Protein AF-A0A2E4XN09-F1 (afdb_monomer_lite)

Secondary structure (DSSP, 8-state):
---PPPPHHHHHHHHHHHHHHHHHHTSTTTT--HHHHHHHH--SS----HHHHHHTTGGGT---TTT---S-BTTBSTTHHHHHHTS--SSEEEE-SSEEEEEPSBSTTTTS-TT-GGGGG-EEEEE--SSS---S-TTS---HHHHHHHHHHHHHHHHHHHHHHTT-BGGGS-HHHHHHHHHTT--TTSBHHHHHHHHHHT--HHHHTSSS-B--B-TT--B-TTS-HHHHHHHHHHHHH-TT-EEEEEE--TTT-S-SS-EEEEEEE-SS-S-TTTTTT-EEHHHHHHHHHHHHHHHHHHHHH------------

Sequence (317 aa):
MEATQSSPMEQKIQRELELYREKWESSNNRGKRQTEVFRENVPLDECDFNEKFKECNLDQFFTHPEKIVLPVFKGYNSVHLYRDSKKKQTIPLFDDGNYFLVGALGEPGRDLPRNHKSKASHLMVIKHGDEGPITFNEMLPTDKEETEDLQERINFANMAVGHIRNNTPVAQCGTKVVEKANEMEIDVQTGIRQFMGQVISSFTEEFRVGRPGYTLRDETNTNIAGETLDVIQSLIDQVFTDQSLKVHAFIQPPHENSQVLSHIHVFLLHEPQWLDGAEENYYDCNTILRLKKEMAEEVEEVEEGEPGLTRTFSVRN

Radius of gyration: 21.76 Å; chains: 1; bounding box: 51×46×87 Å

Foldseek 3Di:
DPPDPDDPLLVVLLVLLVVLAVVCCPDPNNPHAQQVLCVVQQDLDQAQNVVSCVVSVVCVFQPAPVQQARHDDPNDGQSNVLNCLQDQALAFLADPQFKTKGFDFAFQCPQPPLLDLFSRQWIKIATNHPDFGWHQALSHDHDPRNLVVLVVSVVVLQVSLVQLLVQPFLLRRDDSSVVVCVVVVHPSRGGSLLSSLSSLCPDDPCQQPDVSHHFYAHSVSDTCSPPDSVVSSVSSCVQSPDPQWDKFWWWFGSHQHNHSTYMTTITTHHPPPRRVRCSNGIDTSVSSSVSSVVVVVVVVVVVVPDDDPPPDPDDDD

pLDDT: mean 90.18, std 13.73, range [35.19, 98.75]

Structure (mmCIF, N/CA/C/O backbone):
data_AF-A0A2E4XN09-F1
#
_entry.id   AF-A0A2E4XN09-F1
#
loop_
_atom_site.group_PDB
_atom_site.id
_atom_site.type_symbol
_atom_site.label_atom_id
_atom_site.label_alt_id
_atom_site.label_comp_id
_atom_site.label_asym_id
_atom_site.label_entity_id
_atom_site.label_seq_id
_atom_site.pdbx_PDB_ins_code
_atom_site.Cartn_x
_atom_site.Cartn_y
_atom_site.Cartn_z
_atom_site.occupancy
_atom_site.B_iso_or_equiv
_atom_site.auth_seq_id
_atom_site.auth_comp_id
_atom_site.auth_asym_id
_atom_site.auth_atom_id
_atom_site.pdbx_PDB_model_num
ATOM 1 N N . MET A 1 1 ? -4.186 27.175 -27.239 1.00 38.78 1 MET A N 1
ATOM 2 C CA . MET A 1 1 ? -4.176 26.382 -25.998 1.00 38.78 1 MET A CA 1
ATOM 3 C C . MET A 1 1 ? -2.779 26.528 -25.443 1.00 38.78 1 MET A C 1
ATOM 5 O O . MET A 1 1 ? -1.847 26.094 -26.102 1.00 38.78 1 MET A O 1
ATOM 9 N N . GLU A 1 2 ? -2.619 27.295 -24.367 1.00 35.19 2 GLU A N 1
ATOM 10 C CA . GLU A 1 2 ? -1.323 27.407 -23.692 1.00 35.19 2 GLU A CA 1
ATOM 11 C C . GLU A 1 2 ? -1.015 26.049 -23.063 1.00 35.19 2 GLU A C 1
ATOM 13 O O . GLU A 1 2 ? -1.854 25.507 -22.346 1.00 35.19 2 GLU A O 1
ATOM 18 N N . ALA A 1 3 ? 0.144 25.477 -23.389 1.00 44.62 3 ALA A N 1
ATOM 19 C CA . ALA A 1 3 ? 0.637 24.289 -22.713 1.00 44.62 3 ALA A CA 1
ATOM 20 C C . ALA A 1 3 ? 0.837 24.651 -21.239 1.00 44.62 3 ALA A C 1
ATOM 22 O O . ALA A 1 3 ? 1.683 25.486 -20.907 1.00 44.62 3 ALA A O 1
ATOM 23 N N . THR A 1 4 ? 0.020 24.076 -20.362 1.00 51.03 4 THR A N 1
ATOM 24 C CA . THR A 1 4 ? 0.228 24.143 -18.918 1.00 51.03 4 THR A CA 1
ATOM 25 C C . THR A 1 4 ? 1.621 23.587 -18.645 1.00 51.03 4 THR A C 1
ATOM 27 O O . THR A 1 4 ? 1.895 22.435 -18.968 1.00 51.03 4 THR A O 1
ATOM 30 N N . GLN A 1 5 ? 2.532 24.408 -18.121 1.00 61.50 5 GLN A N 1
ATOM 31 C CA . GLN A 1 5 ? 3.866 23.933 -17.758 1.00 61.50 5 GLN A CA 1
ATOM 32 C C . GLN A 1 5 ? 3.732 22.853 -16.676 1.00 61.50 5 GLN A C 1
ATOM 34 O O . GLN A 1 5 ? 3.147 23.118 -15.624 1.00 61.50 5 GLN A O 1
ATOM 39 N N . SER A 1 6 ? 4.270 21.657 -16.933 1.00 76.31 6 SER A N 1
ATOM 40 C CA . SER A 1 6 ? 4.320 20.558 -15.963 1.00 76.31 6 SER A CA 1
ATOM 41 C C . SER A 1 6 ? 4.985 21.006 -14.665 1.00 76.31 6 SER A C 1
ATOM 43 O O . SER A 1 6 ? 5.997 21.716 -14.686 1.00 76.31 6 SER A O 1
ATOM 45 N N . SER A 1 7 ? 4.433 20.581 -13.526 1.00 86.00 7 SER A N 1
ATOM 46 C CA . SER A 1 7 ? 4.973 20.941 -12.209 1.00 86.00 7 SER A CA 1
ATOM 47 C C . SER A 1 7 ? 6.408 20.407 -12.012 1.00 86.00 7 SER A C 1
ATOM 49 O O . SER A 1 7 ? 6.773 19.401 -12.624 1.00 86.00 7 SER A O 1
ATOM 51 N N . PRO A 1 8 ? 7.240 21.012 -11.137 1.00 89.31 8 PRO A N 1
ATOM 52 C CA . PRO A 1 8 ? 8.581 20.489 -10.850 1.00 89.31 8 PRO A CA 1
ATOM 53 C C . PRO A 1 8 ? 8.590 19.025 -10.385 1.00 89.31 8 PRO A C 1
ATOM 55 O O . PRO A 1 8 ? 9.501 18.276 -10.731 1.00 89.31 8 PRO A O 1
ATOM 58 N N . MET A 1 9 ? 7.568 18.608 -9.628 1.00 89.06 9 MET A N 1
ATOM 59 C CA . MET A 1 9 ? 7.426 17.220 -9.181 1.00 89.06 9 MET A CA 1
ATOM 60 C C . MET A 1 9 ? 7.119 16.282 -10.348 1.00 89.06 9 MET A C 1
ATOM 62 O O . MET A 1 9 ? 7.722 15.224 -10.471 1.00 89.06 9 MET A O 1
ATOM 66 N N . GLU A 1 10 ? 6.226 16.686 -11.245 1.00 91.94 10 GLU A N 1
ATOM 67 C CA . GLU A 1 10 ? 5.899 15.908 -12.439 1.00 91.94 10 GLU A CA 1
ATOM 68 C C . GLU A 1 10 ? 7.122 15.702 -13.342 1.00 91.94 10 GLU A C 1
ATOM 70 O O . GLU A 1 10 ? 7.395 14.579 -13.755 1.00 91.94 10 GLU A O 1
ATOM 75 N N . GLN A 1 11 ? 7.920 16.753 -13.560 1.00 93.94 11 GLN A N 1
ATOM 76 C CA . GLN A 1 11 ? 9.178 16.655 -14.312 1.00 93.94 11 GLN A CA 1
ATOM 77 C C . GLN A 1 11 ? 10.184 15.709 -13.637 1.00 93.94 11 GLN A C 1
ATOM 79 O O . GLN A 1 11 ? 10.920 14.991 -14.318 1.00 93.94 11 GLN A O 1
ATOM 84 N N . LYS A 1 12 ? 10.226 15.692 -12.296 1.00 94.06 12 LYS A N 1
ATOM 85 C CA . LYS A 1 12 ? 11.050 14.745 -11.532 1.00 94.06 12 LYS A CA 1
ATOM 86 C C . LYS A 1 12 ? 10.579 13.308 -11.759 1.00 94.06 12 LYS A C 1
ATOM 88 O O . LYS A 1 12 ? 11.404 12.467 -12.105 1.00 94.06 12 LYS A O 1
ATOM 93 N N . ILE A 1 13 ? 9.278 13.047 -11.614 1.00 95.69 13 ILE A N 1
ATOM 94 C CA . ILE A 1 13 ? 8.679 11.722 -11.834 1.00 95.69 13 ILE A CA 1
ATOM 95 C C . ILE A 1 13 ? 8.972 11.240 -13.259 1.00 95.69 13 ILE A C 1
ATOM 97 O O . ILE A 1 13 ? 9.448 10.122 -13.428 1.00 95.69 13 ILE A O 1
ATOM 101 N N . GLN A 1 14 ? 8.767 12.087 -14.271 1.00 96.69 14 GLN A N 1
ATOM 102 C CA . GLN A 1 14 ? 9.044 11.750 -15.670 1.00 96.69 14 GLN A CA 1
ATOM 103 C C . GLN A 1 14 ? 10.511 11.353 -15.890 1.00 96.69 14 GLN A C 1
ATOM 105 O O . GLN A 1 14 ? 10.787 10.272 -16.408 1.00 96.69 14 GLN A O 1
ATOM 110 N N . ARG A 1 15 ? 11.462 12.172 -15.418 1.00 96.81 15 ARG A N 1
ATOM 111 C CA . ARG A 1 15 ? 12.896 11.860 -15.521 1.00 96.81 15 ARG A CA 1
ATOM 112 C C . ARG A 1 15 ? 13.254 10.549 -14.817 1.00 96.81 15 ARG A C 1
ATOM 114 O O . ARG A 1 15 ? 14.105 9.806 -15.297 1.00 96.81 15 ARG A O 1
ATOM 121 N N . GLU A 1 16 ? 12.663 10.276 -13.656 1.00 96.94 16 GLU A N 1
ATOM 122 C CA . GLU A 1 16 ? 12.921 9.030 -12.932 1.00 96.94 16 GLU A CA 1
ATOM 123 C C . GLU A 1 16 ? 12.327 7.809 -13.648 1.00 96.94 16 GLU A C 1
ATOM 125 O O . GLU A 1 16 ? 12.998 6.781 -13.712 1.00 96.94 16 GLU A O 1
ATOM 130 N N . LEU A 1 17 ? 11.137 7.922 -14.250 1.00 97.69 17 LEU A N 1
ATOM 131 C CA . LEU A 1 17 ? 10.555 6.871 -15.095 1.00 97.69 17 LEU A CA 1
ATOM 132 C C . LEU A 1 17 ? 11.474 6.525 -16.278 1.00 97.69 17 LEU A C 1
ATOM 134 O O . LEU A 1 17 ? 11.728 5.347 -16.536 1.00 97.69 17 LEU A O 1
ATOM 138 N N . GLU A 1 18 ? 12.008 7.534 -16.971 1.00 97.00 18 GLU A N 1
ATOM 139 C CA . GLU A 1 18 ? 12.975 7.359 -18.066 1.00 97.00 18 GLU A CA 1
ATOM 140 C C . GLU A 1 18 ? 14.263 6.685 -17.575 1.00 97.00 18 GLU A C 1
ATOM 142 O O . GLU A 1 18 ? 14.681 5.661 -18.118 1.00 97.00 18 GLU A O 1
ATOM 147 N N . LEU A 1 19 ? 14.848 7.194 -16.487 1.00 96.94 19 LEU A N 1
ATOM 148 C CA . LEU A 1 19 ? 16.063 6.637 -15.892 1.00 96.94 19 LEU A CA 1
ATOM 149 C C . LEU A 1 19 ? 15.886 5.169 -15.483 1.00 96.94 19 LEU A C 1
ATOM 151 O O . LEU A 1 19 ? 16.774 4.340 -15.698 1.00 96.94 19 LEU A O 1
ATOM 155 N N . TYR A 1 20 ? 14.763 4.830 -14.850 1.00 97.38 20 TYR A N 1
ATOM 156 C CA . TYR A 1 20 ? 14.493 3.461 -14.428 1.00 97.38 20 TYR A CA 1
ATOM 157 C C . TYR A 1 20 ? 14.196 2.541 -15.613 1.00 97.38 20 TYR A C 1
ATOM 159 O O . TYR A 1 20 ? 14.607 1.380 -15.573 1.00 97.38 20 TYR A O 1
ATOM 167 N N . ARG A 1 21 ? 13.586 3.053 -16.689 1.00 96.06 21 ARG A N 1
ATOM 168 C CA . ARG A 1 21 ? 13.457 2.326 -17.958 1.00 96.06 21 ARG A CA 1
ATOM 169 C C . ARG A 1 21 ? 14.827 1.988 -18.547 1.00 96.06 21 ARG A C 1
ATOM 171 O O . ARG A 1 21 ? 15.090 0.824 -18.830 1.00 96.06 21 ARG A O 1
ATOM 178 N N . GLU A 1 22 ? 15.727 2.962 -18.657 1.00 95.81 22 GLU A N 1
ATOM 179 C CA . GLU A 1 22 ? 17.088 2.748 -19.175 1.00 95.81 22 GLU A CA 1
ATOM 180 C C . GLU A 1 22 ? 17.885 1.731 -18.342 1.00 95.81 22 GLU A C 1
ATOM 182 O O . GLU A 1 22 ? 18.550 0.842 -18.884 1.00 95.81 22 GLU A O 1
ATOM 187 N N . LYS A 1 23 ? 17.804 1.822 -17.010 1.00 96.25 23 LYS A N 1
ATOM 188 C CA . LYS A 1 23 ? 18.427 0.856 -16.089 1.00 96.25 23 LYS A CA 1
ATOM 189 C C . LYS A 1 23 ? 17.866 -0.558 -16.243 1.00 96.25 23 LYS A C 1
ATOM 191 O O . LYS A 1 23 ? 18.621 -1.525 -16.192 1.00 96.25 23 LYS A O 1
ATOM 196 N N . TRP A 1 24 ? 16.555 -0.696 -16.434 1.00 96.50 24 TRP A N 1
ATOM 197 C CA . TRP A 1 24 ? 15.927 -1.998 -16.660 1.00 96.50 24 TRP A CA 1
ATOM 198 C C . TRP A 1 24 ? 16.392 -2.613 -17.982 1.00 96.50 24 TRP A C 1
ATOM 200 O O . TRP A 1 24 ? 16.885 -3.741 -17.992 1.00 96.50 24 TRP A O 1
ATOM 210 N N . GLU A 1 25 ? 16.355 -1.839 -19.068 1.00 93.94 25 GLU A N 1
ATOM 211 C CA . GLU A 1 25 ? 16.754 -2.278 -20.412 1.00 93.94 25 GLU A CA 1
ATOM 212 C C . GLU A 1 25 ? 18.260 -2.549 -20.555 1.00 93.94 25 GLU A C 1
ATOM 214 O O . GLU A 1 25 ? 18.678 -3.316 -21.425 1.00 93.94 25 GLU A O 1
ATOM 219 N N . SER A 1 26 ? 19.092 -1.958 -19.696 1.00 93.19 26 SER A N 1
ATOM 220 C CA . SER A 1 26 ? 20.536 -2.230 -19.644 1.00 93.19 26 SER A CA 1
ATOM 221 C C . SER A 1 26 ? 20.925 -3.369 -18.693 1.00 93.19 26 SER A C 1
ATOM 223 O O . SER A 1 26 ? 22.090 -3.772 -18.669 1.00 93.19 26 SER A O 1
ATOM 225 N N . SER A 1 27 ? 19.970 -3.914 -17.936 1.00 91.75 27 SER A N 1
ATOM 226 C CA . SER A 1 27 ? 20.186 -5.014 -16.993 1.00 91.75 27 SER A CA 1
ATOM 227 C C . SER A 1 27 ? 19.920 -6.389 -17.618 1.00 91.75 27 SER A C 1
ATOM 229 O O . SER A 1 27 ? 19.548 -6.515 -18.786 1.00 91.75 27 SER A O 1
ATOM 231 N N . ASN A 1 28 ? 20.070 -7.454 -16.828 1.00 89.62 28 ASN A N 1
ATOM 232 C CA . ASN A 1 28 ? 19.655 -8.798 -17.234 1.00 89.62 28 ASN A CA 1
ATOM 233 C C . ASN A 1 28 ? 18.122 -8.986 -17.296 1.00 89.62 28 ASN A C 1
ATOM 235 O O . ASN A 1 28 ? 17.666 -10.048 -17.723 1.00 89.62 28 ASN A O 1
ATOM 239 N N . ASN A 1 29 ? 17.343 -7.965 -16.921 1.00 92.88 29 ASN A N 1
ATOM 240 C CA . ASN A 1 29 ? 15.885 -7.939 -17.045 1.00 92.88 29 ASN A CA 1
ATOM 241 C C . ASN A 1 29 ? 15.399 -7.369 -18.385 1.00 92.88 29 ASN A C 1
ATOM 243 O O . ASN A 1 29 ? 14.193 -7.250 -18.591 1.00 92.88 29 ASN A O 1
ATOM 247 N N . ARG A 1 30 ? 16.310 -7.019 -19.302 1.00 92.81 30 ARG A N 1
ATOM 248 C CA . ARG A 1 30 ? 15.969 -6.488 -20.625 1.00 92.81 30 ARG A CA 1
ATOM 249 C C . ARG A 1 30 ? 14.896 -7.331 -21.320 1.00 92.81 30 ARG A C 1
ATOM 251 O O . ARG A 1 30 ? 15.069 -8.540 -21.485 1.00 92.81 30 ARG A O 1
ATOM 258 N N . GLY A 1 31 ? 13.825 -6.676 -21.769 1.00 91.62 31 GLY A N 1
ATOM 259 C CA . GLY A 1 31 ? 12.710 -7.323 -22.465 1.00 91.62 31 GLY A CA 1
ATOM 260 C C . GLY A 1 31 ? 11.830 -8.226 -21.594 1.00 91.62 31 GLY A C 1
ATOM 261 O O . GLY A 1 31 ? 10.933 -8.866 -22.135 1.00 91.62 31 GLY A O 1
ATOM 262 N N . LYS A 1 32 ? 12.069 -8.293 -20.278 1.00 95.81 32 LYS A N 1
ATOM 263 C CA . LYS A 1 32 ? 11.198 -8.986 -19.324 1.00 95.81 32 LYS A CA 1
ATOM 264 C C . LYS A 1 32 ? 10.235 -8.015 -18.663 1.00 95.81 32 LYS A C 1
ATOM 266 O O . LYS A 1 32 ? 10.592 -6.871 -18.368 1.00 95.81 32 LYS A O 1
ATOM 271 N N . ARG A 1 33 ? 9.046 -8.515 -18.344 1.00 96.88 33 ARG A N 1
ATOM 272 C CA . ARG A 1 33 ? 8.052 -7.805 -17.528 1.00 96.88 33 ARG A CA 1
ATOM 273 C C . ARG A 1 33 ? 8.449 -7.840 -16.054 1.00 96.88 33 ARG A C 1
ATOM 275 O O . ARG A 1 33 ? 9.108 -8.786 -15.613 1.00 96.88 33 ARG A O 1
ATOM 282 N N . GLN A 1 34 ? 7.994 -6.873 -15.254 1.00 97.62 34 GLN A N 1
ATOM 283 C CA . GLN A 1 34 ? 8.204 -6.948 -13.802 1.00 97.62 34 GLN A CA 1
ATOM 284 C C . GLN A 1 34 ? 7.551 -8.201 -13.219 1.00 97.62 34 GLN A C 1
ATOM 286 O O . GLN A 1 34 ? 8.162 -8.883 -12.404 1.00 97.62 34 GLN A O 1
ATOM 291 N N . THR A 1 35 ? 6.355 -8.536 -13.698 1.00 97.62 35 THR A N 1
ATOM 292 C CA . THR A 1 35 ? 5.557 -9.705 -13.313 1.00 97.62 35 THR A CA 1
ATOM 293 C C . THR A 1 35 ? 6.330 -11.008 -13.472 1.00 97.62 35 THR A C 1
ATOM 295 O O . THR A 1 35 ? 6.310 -11.850 -12.574 1.00 97.62 35 THR A O 1
ATOM 298 N N . GLU A 1 36 ? 7.041 -11.172 -14.588 1.00 97.06 36 GLU A N 1
ATOM 299 C CA . GLU A 1 36 ? 7.857 -12.360 -14.859 1.00 97.06 36 GLU A CA 1
ATOM 300 C C . GLU A 1 36 ? 9.016 -12.446 -13.868 1.00 97.06 36 GLU A C 1
ATOM 302 O O . GLU A 1 36 ? 9.163 -13.443 -13.161 1.00 97.06 36 GLU A O 1
ATOM 307 N N . VAL A 1 37 ? 9.786 -11.361 -13.740 1.00 97.00 37 VAL A N 1
ATOM 308 C CA . VAL A 1 37 ? 10.939 -11.302 -12.832 1.00 97.00 37 VAL A CA 1
ATOM 309 C C . VAL A 1 37 ? 10.504 -11.503 -11.377 1.00 97.00 37 VAL A C 1
ATOM 311 O O . VAL A 1 37 ? 11.172 -12.220 -10.631 1.00 97.00 37 VAL A O 1
ATOM 314 N N . PHE A 1 38 ? 9.373 -10.924 -10.973 1.00 96.88 38 PHE A N 1
ATOM 315 C CA . PHE A 1 38 ? 8.820 -11.056 -9.630 1.00 96.88 38 PHE A CA 1
ATOM 316 C C . PHE A 1 38 ? 8.435 -12.504 -9.333 1.00 96.88 38 PHE A C 1
ATOM 318 O O . PHE A 1 38 ? 8.905 -13.073 -8.349 1.00 96.88 38 PHE A O 1
ATOM 325 N N . ARG A 1 39 ? 7.616 -13.126 -10.190 1.00 95.12 39 ARG A N 1
ATOM 326 C CA . ARG A 1 39 ? 7.136 -14.504 -9.988 1.00 95.12 39 ARG A CA 1
ATOM 327 C C . ARG A 1 39 ? 8.269 -15.530 -10.018 1.00 95.12 39 ARG A C 1
ATOM 329 O O . ARG A 1 39 ? 8.212 -16.508 -9.281 1.00 95.12 39 ARG A O 1
ATOM 336 N N . GLU A 1 40 ? 9.294 -15.308 -10.839 1.00 94.88 40 GLU A N 1
ATOM 337 C CA . GLU A 1 40 ? 10.463 -16.192 -10.927 1.00 94.88 40 GLU A CA 1
ATOM 338 C C . GLU A 1 40 ? 11.365 -16.124 -9.685 1.00 94.88 40 GLU A C 1
ATOM 340 O O . GLU A 1 40 ? 12.018 -17.116 -9.356 1.00 94.88 40 GLU A O 1
ATOM 345 N N . ASN A 1 41 ? 11.439 -14.971 -9.006 1.00 95.44 41 ASN A N 1
ATOM 346 C CA . ASN A 1 41 ? 12.525 -14.709 -8.055 1.00 95.44 41 ASN A CA 1
ATOM 347 C C . ASN A 1 41 ? 12.087 -14.336 -6.639 1.00 95.44 41 ASN A C 1
ATOM 349 O O . ASN A 1 41 ? 12.899 -14.477 -5.725 1.00 95.44 41 ASN A O 1
ATOM 353 N N . VAL A 1 42 ? 10.856 -13.865 -6.424 1.00 94.56 42 VAL A N 1
ATOM 354 C CA . VAL A 1 42 ? 10.400 -13.409 -5.105 1.00 94.56 42 VAL A CA 1
ATOM 355 C C . VAL A 1 42 ? 9.768 -14.571 -4.324 1.00 94.56 42 VAL A C 1
ATOM 357 O O . VAL A 1 42 ? 8.722 -15.090 -4.717 1.00 94.56 42 VAL A O 1
ATOM 360 N N . PRO A 1 43 ? 10.371 -14.988 -3.198 1.00 91.94 43 PRO A N 1
ATOM 361 C CA . PRO A 1 43 ? 9.950 -16.174 -2.464 1.00 91.94 43 PRO A CA 1
ATOM 362 C C . PRO A 1 43 ? 8.717 -15.917 -1.588 1.00 91.94 43 PRO A C 1
ATOM 364 O O . PRO A 1 43 ? 8.546 -14.841 -1.010 1.00 91.94 43 PRO A O 1
ATOM 367 N N . LEU A 1 44 ? 7.885 -16.951 -1.435 1.00 90.81 44 LEU A N 1
ATOM 368 C CA . LEU A 1 44 ? 6.786 -16.975 -0.460 1.00 90.81 44 LEU A CA 1
ATOM 369 C C . LEU A 1 44 ? 7.240 -17.426 0.935 1.00 90.81 44 LEU A C 1
ATOM 371 O O . LEU A 1 44 ? 6.672 -17.000 1.944 1.00 90.81 44 LEU A O 1
ATOM 375 N N . ASP A 1 45 ? 8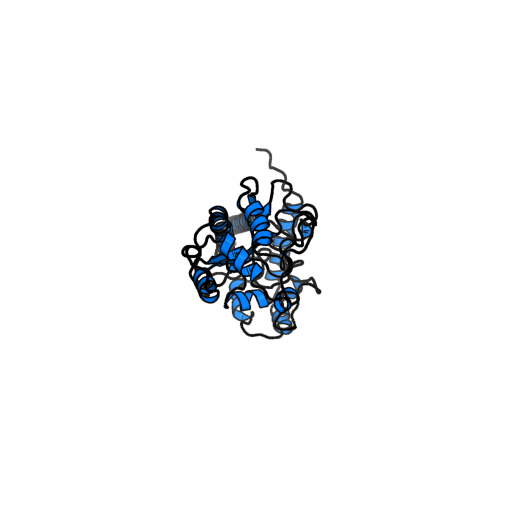.276 -18.258 0.996 1.00 91.00 45 ASP A N 1
ATOM 376 C CA . ASP A 1 45 ? 8.861 -18.714 2.252 1.00 91.00 45 ASP A CA 1
ATOM 377 C C . ASP A 1 45 ? 9.810 -17.667 2.845 1.00 91.00 45 ASP A C 1
ATOM 379 O O . ASP A 1 45 ? 10.321 -16.779 2.160 1.00 91.00 45 ASP A O 1
ATOM 383 N N . GLU A 1 46 ? 10.047 -17.753 4.155 1.00 90.25 46 GLU A N 1
ATOM 384 C CA . GLU A 1 46 ? 11.031 -16.887 4.802 1.00 90.25 46 GLU A CA 1
ATOM 385 C C . GLU A 1 46 ? 12.444 -17.277 4.355 1.00 90.25 46 GLU A C 1
ATOM 387 O O . GLU A 1 46 ? 12.916 -18.374 4.656 1.00 90.25 46 GLU A O 1
ATOM 392 N N . CYS A 1 47 ? 13.149 -16.371 3.680 1.00 90.44 47 CYS A N 1
ATOM 393 C CA . CYS A 1 47 ? 14.556 -16.565 3.352 1.00 90.44 47 CYS A CA 1
ATOM 394 C C . CYS A 1 47 ? 15.313 -15.235 3.288 1.00 90.44 47 CYS A C 1
ATOM 396 O O . CYS A 1 47 ? 14.718 -14.160 3.167 1.00 90.44 47 CYS A O 1
ATOM 398 N N . ASP A 1 48 ? 16.643 -15.315 3.366 1.00 91.19 48 ASP A N 1
ATOM 399 C CA . ASP A 1 48 ? 17.500 -14.185 3.018 1.00 91.19 48 ASP A CA 1
ATOM 400 C C . ASP A 1 48 ? 17.331 -13.883 1.524 1.00 91.19 48 ASP A C 1
ATOM 402 O O . ASP A 1 48 ? 17.518 -14.760 0.680 1.00 91.19 48 ASP A O 1
ATOM 406 N N . PHE A 1 49 ? 16.927 -12.655 1.206 1.00 93.19 49 PHE A N 1
ATOM 407 C CA . PHE A 1 49 ? 16.659 -12.241 -0.168 1.00 93.19 49 PHE A CA 1
ATOM 408 C C . PHE A 1 49 ? 17.877 -11.588 -0.843 1.00 93.19 49 PHE A C 1
ATOM 410 O O . PHE A 1 49 ? 17.803 -11.211 -2.005 1.00 93.19 49 PHE A O 1
ATOM 417 N N . ASN A 1 50 ? 19.015 -11.457 -0.153 1.00 93.19 50 ASN A N 1
ATOM 418 C CA . ASN A 1 50 ? 20.171 -10.689 -0.622 1.00 93.19 50 ASN A CA 1
ATOM 419 C C . ASN A 1 50 ? 20.771 -11.194 -1.946 1.00 93.19 50 ASN A C 1
ATOM 421 O O . ASN A 1 50 ? 21.046 -10.389 -2.835 1.00 93.19 50 ASN A O 1
ATOM 425 N N . GLU A 1 51 ? 20.971 -12.508 -2.095 1.00 93.00 51 GLU A N 1
ATOM 426 C CA . GLU A 1 51 ? 21.534 -13.078 -3.330 1.00 93.00 51 GLU A CA 1
ATOM 427 C C . GLU A 1 51 ? 20.588 -12.853 -4.512 1.00 93.00 51 GLU A C 1
ATOM 429 O O . GLU A 1 51 ? 20.977 -12.228 -5.497 1.00 93.00 51 GLU A O 1
ATOM 434 N N . LYS A 1 52 ? 19.317 -13.252 -4.371 1.00 93.75 52 LYS A N 1
ATOM 435 C CA . LYS A 1 52 ? 18.297 -13.082 -5.416 1.00 93.75 52 LYS A CA 1
ATOM 436 C C . LYS A 1 52 ? 18.063 -11.622 -5.787 1.00 93.75 52 LYS A C 1
ATOM 438 O O . LYS A 1 52 ? 17.933 -11.308 -6.966 1.00 93.75 52 LYS A O 1
ATOM 443 N N . PHE A 1 53 ? 18.069 -10.725 -4.806 1.00 94.31 53 PHE A N 1
ATOM 444 C CA . PHE A 1 53 ? 17.923 -9.289 -5.022 1.00 94.31 53 PHE A CA 1
ATOM 445 C C . PHE A 1 53 ? 19.030 -8.723 -5.923 1.00 94.31 53 PHE A C 1
ATOM 447 O O . PHE A 1 53 ? 18.739 -7.955 -6.839 1.00 94.31 53 PHE A O 1
ATOM 454 N N . LYS A 1 54 ? 20.284 -9.148 -5.721 1.00 94.38 54 LYS A N 1
ATOM 455 C CA . LYS A 1 54 ? 21.419 -8.760 -6.576 1.00 94.38 54 LYS A CA 1
ATOM 456 C C . LYS A 1 54 ? 21.407 -9.464 -7.928 1.00 94.38 54 LYS A C 1
ATOM 458 O O . LYS A 1 54 ? 21.692 -8.834 -8.940 1.00 94.38 54 LYS A O 1
ATOM 463 N N . GLU A 1 55 ? 21.066 -10.753 -7.963 1.00 93.25 55 GLU A N 1
ATOM 464 C CA . GLU A 1 55 ? 20.933 -11.515 -9.213 1.00 93.25 55 GLU A CA 1
ATOM 465 C C . GLU A 1 55 ? 19.886 -10.900 -10.144 1.00 93.25 55 GLU A C 1
ATOM 467 O O . GLU A 1 55 ? 20.086 -10.892 -11.351 1.00 93.25 55 GLU A O 1
ATOM 472 N N . CYS A 1 56 ? 18.804 -10.347 -9.595 1.00 93.12 56 CYS A N 1
ATOM 473 C CA . CYS A 1 56 ? 17.767 -9.642 -10.351 1.00 93.12 56 CYS A CA 1
ATOM 474 C C . CYS A 1 56 ? 18.107 -8.169 -10.627 1.00 93.12 56 CYS A C 1
ATOM 476 O O . CYS A 1 56 ? 17.243 -7.426 -11.092 1.00 93.12 56 CYS A O 1
ATOM 478 N N . ASN A 1 57 ? 19.322 -7.717 -10.285 1.00 94.19 57 ASN A N 1
ATOM 479 C CA . ASN A 1 57 ? 19.755 -6.325 -10.387 1.00 94.19 57 ASN A CA 1
ATOM 480 C C . ASN A 1 57 ? 18.771 -5.333 -9.729 1.00 94.19 57 ASN A C 1
ATOM 482 O O . ASN A 1 57 ? 18.569 -4.233 -10.240 1.00 94.19 57 ASN A O 1
ATOM 486 N N . LEU A 1 58 ? 18.128 -5.705 -8.614 1.00 94.94 58 LEU A N 1
ATOM 487 C CA . LEU A 1 58 ? 17.179 -4.828 -7.913 1.00 94.94 58 LEU A CA 1
ATOM 488 C C . LEU A 1 58 ? 17.890 -3.737 -7.095 1.00 94.94 58 LEU A C 1
ATOM 490 O O . LEU A 1 58 ? 17.329 -2.668 -6.846 1.00 94.94 58 LEU A O 1
ATOM 494 N N . ASP A 1 59 ? 19.151 -3.967 -6.736 1.00 93.94 59 ASP A N 1
ATOM 495 C CA . ASP A 1 59 ? 20.006 -3.069 -5.958 1.00 93.94 59 ASP A CA 1
ATOM 496 C C . ASP A 1 59 ? 20.335 -1.746 -6.667 1.00 93.94 59 ASP A C 1
ATOM 498 O O . ASP A 1 59 ? 20.654 -0.757 -6.009 1.00 93.94 59 ASP A O 1
ATOM 502 N N . GLN A 1 60 ? 20.189 -1.678 -7.993 1.00 93.88 60 GLN A N 1
ATOM 503 C CA . GLN A 1 60 ? 20.345 -0.426 -8.747 1.00 93.88 60 GLN A CA 1
ATOM 504 C C . GLN A 1 60 ? 19.125 0.514 -8.655 1.00 93.88 60 GLN A C 1
ATOM 506 O O . GLN A 1 60 ? 19.219 1.686 -9.055 1.00 93.88 60 GLN A O 1
ATOM 511 N N . PHE A 1 61 ? 17.982 -0.006 -8.190 1.00 94.56 61 PHE A N 1
ATOM 512 C CA . PHE A 1 61 ? 16.712 0.714 -8.062 1.00 94.56 61 PHE A CA 1
ATOM 513 C C . PHE A 1 61 ? 16.400 1.014 -6.597 1.00 94.56 61 PHE A C 1
ATOM 515 O O . PHE A 1 61 ? 16.173 2.165 -6.230 1.00 94.56 61 PHE A O 1
ATOM 522 N N . PHE A 1 62 ? 16.429 -0.023 -5.760 1.00 94.56 62 PHE A N 1
ATOM 523 C CA . PHE A 1 62 ? 16.099 0.041 -4.342 1.00 94.56 62 PHE A CA 1
ATOM 524 C C . PHE A 1 62 ? 17.366 0.298 -3.528 1.00 94.56 62 PHE A C 1
ATOM 526 O O . PHE A 1 62 ? 18.019 -0.623 -3.037 1.00 94.56 62 PHE A O 1
ATOM 533 N N . THR A 1 63 ? 17.745 1.569 -3.439 1.00 90.00 63 THR A N 1
ATOM 534 C CA . THR A 1 63 ? 19.092 1.971 -3.015 1.00 90.00 63 THR A CA 1
ATOM 535 C C . THR A 1 63 ? 19.206 2.393 -1.554 1.00 90.00 63 THR A C 1
ATOM 537 O O . THR A 1 63 ? 20.325 2.565 -1.076 1.00 90.00 63 THR A O 1
ATOM 540 N N . HIS A 1 64 ? 18.101 2.566 -0.822 1.00 87.81 64 HIS A N 1
ATOM 541 C CA . HIS A 1 64 ? 18.152 3.086 0.545 1.00 87.81 64 HIS A CA 1
ATOM 542 C C . HIS A 1 64 ? 18.491 1.983 1.558 1.00 87.81 64 HIS A C 1
ATOM 544 O O . HIS A 1 64 ? 17.622 1.182 1.918 1.00 87.81 64 HIS A O 1
ATOM 550 N N . PRO A 1 65 ? 19.724 1.961 2.100 1.00 76.31 65 PRO A N 1
ATOM 551 C CA . PRO A 1 65 ? 20.265 0.797 2.805 1.00 76.31 65 PRO A CA 1
ATOM 552 C C . PRO A 1 65 ? 19.545 0.498 4.126 1.00 76.31 65 PRO A C 1
ATOM 554 O O . PRO A 1 65 ? 19.488 -0.648 4.556 1.00 76.31 65 PRO A O 1
ATOM 557 N N . GLU A 1 66 ? 18.984 1.522 4.774 1.00 83.00 66 GLU A N 1
ATOM 558 C CA . GLU A 1 66 ? 18.256 1.363 6.039 1.00 83.00 66 GLU A CA 1
ATOM 559 C C . GLU A 1 66 ? 16.787 0.946 5.862 1.00 83.00 66 GLU A C 1
ATOM 561 O O . GLU A 1 66 ? 16.192 0.392 6.789 1.00 83.00 66 GLU A O 1
ATOM 566 N N . LYS A 1 67 ? 16.194 1.201 4.687 1.00 86.12 67 LYS A N 1
ATOM 567 C CA . LYS A 1 67 ? 14.779 0.913 4.417 1.00 86.12 67 LYS A CA 1
ATOM 568 C C . LYS A 1 67 ? 14.592 -0.458 3.784 1.00 86.12 67 LYS A C 1
ATOM 570 O O . LYS A 1 67 ? 13.684 -1.187 4.187 1.00 86.12 67 LYS A O 1
ATOM 575 N N . ILE A 1 68 ? 15.466 -0.835 2.849 1.00 88.12 68 ILE A N 1
ATOM 576 C CA . ILE A 1 68 ? 15.422 -2.149 2.210 1.00 88.12 68 ILE A CA 1
ATOM 577 C C . ILE A 1 68 ? 16.165 -3.188 3.064 1.00 88.12 68 ILE A C 1
ATOM 579 O O . ILE A 1 68 ? 17.383 -3.337 3.034 1.00 88.12 68 ILE A O 1
ATOM 583 N N . VAL A 1 69 ? 15.415 -3.924 3.881 1.00 87.94 69 VAL A N 1
ATOM 584 C CA . VAL A 1 69 ? 15.979 -4.982 4.733 1.00 87.94 69 VAL A CA 1
ATOM 585 C C . VAL A 1 69 ? 15.943 -6.305 3.974 1.00 87.94 69 VAL A C 1
ATOM 587 O O . VAL A 1 69 ? 14.864 -6.846 3.774 1.00 87.94 69 VAL A O 1
ATOM 590 N N . LEU A 1 70 ? 17.094 -6.836 3.555 1.00 88.19 70 LEU A N 1
ATOM 591 C CA . LEU A 1 70 ? 17.165 -8.087 2.775 1.00 88.19 70 LEU A CA 1
ATOM 592 C C . LEU A 1 70 ? 17.247 -9.357 3.647 1.00 88.19 70 LEU A C 1
ATOM 594 O O . LEU A 1 70 ? 16.479 -10.294 3.393 1.00 88.19 70 LEU A O 1
ATOM 598 N N . PRO A 1 71 ? 18.095 -9.405 4.698 1.00 87.88 71 PRO A N 1
ATOM 599 C CA . PRO A 1 71 ? 18.135 -10.550 5.600 1.00 87.88 71 PRO A CA 1
ATOM 600 C C . PRO A 1 71 ? 16.869 -10.622 6.456 1.00 87.88 71 PRO A C 1
ATOM 602 O O . PRO A 1 71 ? 16.317 -9.595 6.856 1.00 87.88 71 PRO A O 1
ATOM 605 N N . VAL A 1 72 ? 16.432 -11.835 6.800 1.00 83.56 72 VAL A N 1
ATOM 606 C CA . VAL A 1 72 ? 15.301 -12.012 7.720 1.00 83.56 72 VAL A CA 1
ATOM 607 C C . VAL A 1 72 ? 15.723 -11.610 9.128 1.00 83.56 72 VAL A C 1
ATOM 609 O O . VAL A 1 72 ? 16.611 -12.216 9.727 1.00 83.56 72 VAL A O 1
ATOM 612 N N . PHE A 1 73 ? 15.042 -10.618 9.691 1.00 78.62 73 PHE A N 1
ATOM 613 C CA . PHE A 1 73 ? 15.210 -10.222 11.081 1.00 78.62 73 PHE A CA 1
ATOM 614 C C . PHE A 1 73 ? 13.867 -10.305 11.802 1.00 78.62 73 PHE A C 1
ATOM 616 O O . PHE A 1 73 ? 12.957 -9.525 11.526 1.00 78.62 73 PHE A O 1
ATOM 623 N N . LYS A 1 74 ? 13.743 -11.258 12.738 1.00 77.62 74 LYS A N 1
ATOM 624 C CA . LYS A 1 74 ? 12.499 -11.534 13.487 1.00 77.62 74 LYS A CA 1
ATOM 625 C C . LYS A 1 74 ? 11.276 -11.742 12.566 1.00 77.62 74 LYS A C 1
ATOM 627 O O . LYS A 1 74 ? 10.233 -11.140 12.786 1.00 77.62 74 LYS A O 1
ATOM 632 N N . GLY A 1 75 ? 11.427 -12.544 11.506 1.00 77.31 75 GLY A N 1
ATOM 633 C CA . GLY A 1 75 ? 10.363 -12.837 10.524 1.00 77.31 75 GLY A CA 1
ATOM 634 C C . GLY A 1 75 ? 10.105 -11.729 9.486 1.00 77.31 75 GLY A C 1
ATOM 635 O O . GLY A 1 75 ? 9.339 -11.917 8.537 1.00 77.31 75 GLY A O 1
ATOM 636 N N . TYR A 1 76 ? 10.774 -10.579 9.606 1.00 84.06 76 TYR A N 1
ATOM 637 C CA . TYR A 1 76 ? 10.566 -9.416 8.744 1.00 84.06 76 TYR A CA 1
ATOM 638 C C . TYR A 1 76 ? 11.748 -9.171 7.795 1.00 84.06 76 TYR A C 1
ATOM 640 O O . TYR A 1 76 ? 12.907 -9.237 8.207 1.00 84.06 76 TYR A O 1
ATOM 648 N N . ASN A 1 77 ? 11.440 -8.849 6.536 1.00 89.88 77 ASN A N 1
ATOM 649 C CA . ASN A 1 77 ? 12.357 -8.328 5.515 1.00 89.88 77 ASN A CA 1
ATOM 650 C C . ASN A 1 77 ? 11.550 -7.574 4.431 1.00 89.88 77 ASN A C 1
ATOM 652 O O . ASN A 1 77 ? 10.350 -7.345 4.588 1.00 89.88 77 ASN A O 1
ATOM 656 N N . SER A 1 78 ? 12.184 -7.195 3.326 1.00 91.00 78 SER A N 1
ATOM 657 C CA . SER A 1 78 ? 11.569 -6.448 2.224 1.00 91.00 78 SER A CA 1
ATOM 658 C C . SER A 1 78 ? 10.528 -7.238 1.421 1.00 91.00 78 SER A C 1
ATOM 660 O O . SER A 1 78 ? 9.773 -6.648 0.657 1.00 91.00 78 SER A O 1
ATOM 662 N N . VAL A 1 79 ? 10.445 -8.557 1.605 1.00 92.81 79 VAL A N 1
ATOM 663 C CA . VAL A 1 79 ? 9.458 -9.438 0.953 1.00 92.81 79 VAL A CA 1
ATOM 664 C C . VAL A 1 79 ? 8.249 -9.695 1.866 1.00 92.81 79 VAL A C 1
ATOM 666 O O . VAL A 1 79 ? 7.292 -10.364 1.483 1.00 92.81 79 VAL A O 1
ATOM 669 N N . HIS A 1 80 ? 8.272 -9.186 3.101 1.00 90.81 80 HIS A N 1
ATOM 670 C CA . HIS A 1 80 ? 7.266 -9.497 4.114 1.00 90.81 80 HIS A CA 1
ATOM 671 C C . HIS A 1 80 ? 5.837 -9.189 3.653 1.00 90.81 80 HIS A C 1
ATOM 673 O O . HIS A 1 80 ? 4.977 -10.045 3.814 1.00 90.81 80 HIS A O 1
ATOM 679 N N . LEU A 1 81 ? 5.594 -8.040 3.017 1.00 91.62 81 LEU A N 1
ATOM 680 C CA . LEU A 1 81 ? 4.261 -7.645 2.558 1.00 91.62 81 LEU A CA 1
ATOM 681 C C . LEU A 1 81 ? 3.674 -8.619 1.527 1.00 91.62 81 LEU A C 1
ATOM 683 O O . LEU A 1 81 ? 2.486 -8.916 1.580 1.00 91.62 81 LEU A O 1
ATOM 687 N N . TYR A 1 82 ? 4.500 -9.170 0.632 1.00 93.12 82 TYR A N 1
ATOM 688 C CA . TYR A 1 82 ? 4.057 -10.197 -0.316 1.00 93.12 82 TYR A CA 1
ATOM 689 C C . TYR A 1 82 ? 3.709 -11.510 0.384 1.00 93.12 82 TYR A C 1
ATOM 691 O O . TYR A 1 82 ? 2.663 -12.103 0.131 1.00 93.12 82 TYR A O 1
ATOM 699 N N . ARG A 1 83 ? 4.553 -11.948 1.322 1.00 91.06 83 ARG A N 1
ATOM 700 C CA . ARG A 1 83 ? 4.287 -13.160 2.110 1.00 91.06 83 ARG A CA 1
ATOM 701 C C . ARG A 1 83 ? 3.028 -13.003 2.954 1.00 91.06 83 ARG A C 1
ATOM 703 O O . ARG A 1 83 ? 2.261 -13.952 3.094 1.00 91.06 83 ARG A O 1
ATOM 710 N N . ASP A 1 84 ? 2.826 -11.819 3.519 1.00 89.00 84 ASP A N 1
ATOM 711 C CA . ASP A 1 84 ? 1.662 -11.502 4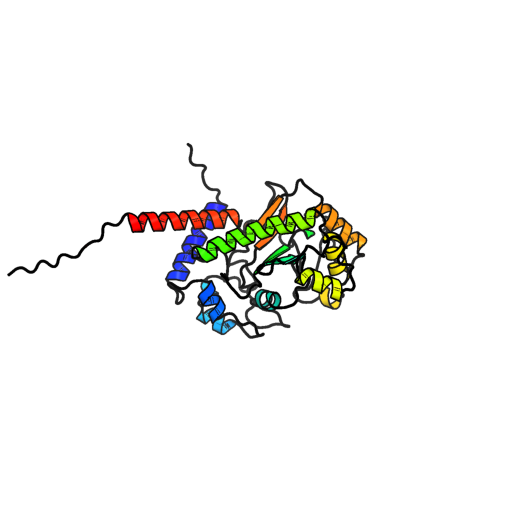.332 1.00 89.00 84 ASP A CA 1
ATOM 712 C C . ASP A 1 84 ? 0.392 -11.404 3.480 1.00 89.00 84 ASP A C 1
ATOM 714 O O . ASP A 1 84 ? -0.653 -11.903 3.899 1.00 89.00 84 ASP A O 1
ATOM 718 N N . SER A 1 85 ? 0.465 -10.877 2.249 1.00 90.69 85 SER A N 1
ATOM 719 C CA . SER A 1 85 ? -0.699 -10.798 1.350 1.00 90.69 85 SER A CA 1
ATOM 720 C C . SER A 1 85 ? -1.276 -12.178 1.012 1.00 90.69 85 SER A C 1
ATOM 722 O O . SER A 1 85 ? -2.486 -12.323 0.826 1.00 90.69 85 SER A O 1
ATOM 724 N N . LYS A 1 86 ? -0.443 -13.225 1.031 1.00 90.19 86 LYS A N 1
ATOM 725 C CA . LYS A 1 86 ? -0.873 -14.627 0.879 1.00 90.19 86 LYS A CA 1
ATOM 726 C C . LYS A 1 86 ? -1.408 -15.267 2.163 1.00 90.19 86 LYS A C 1
ATOM 728 O O . LYS A 1 86 ? -1.913 -16.387 2.128 1.00 90.19 86 LYS A O 1
ATOM 733 N N . LYS A 1 87 ? -1.325 -14.569 3.293 1.00 86.88 87 LYS A N 1
ATOM 734 C CA . LYS A 1 87 ? -1.808 -15.000 4.609 1.00 86.88 87 LYS A CA 1
ATOM 735 C C . LYS A 1 87 ? -3.035 -14.178 5.026 1.00 86.88 87 LYS A C 1
ATOM 737 O O . LYS A 1 87 ? -3.673 -13.496 4.222 1.00 86.88 87 LYS A O 1
ATOM 742 N N . LYS A 1 88 ? -3.402 -14.298 6.304 1.00 87.00 88 LYS A N 1
ATOM 743 C CA . LYS A 1 88 ? -4.448 -13.493 6.937 1.00 87.00 88 LYS A CA 1
ATOM 744 C C . LYS A 1 88 ? -3.877 -12.134 7.308 1.00 87.00 88 LYS A C 1
ATOM 746 O O . LYS A 1 88 ? -2.975 -12.050 8.136 1.00 87.00 88 LYS A O 1
ATOM 751 N N . GLN A 1 89 ? -4.434 -11.094 6.707 1.00 91.81 89 GLN A N 1
ATOM 752 C CA . GLN A 1 89 ? -4.050 -9.715 6.969 1.00 91.81 89 GLN A CA 1
ATOM 753 C C . GLN A 1 89 ? -4.384 -9.302 8.406 1.00 91.81 89 GLN A C 1
ATOM 755 O O . GLN A 1 89 ? -5.377 -9.746 8.986 1.00 91.81 89 GLN A O 1
ATOM 760 N N . THR A 1 90 ? -3.554 -8.427 8.977 1.00 94.00 90 THR A N 1
ATOM 761 C CA . THR A 1 90 ? -3.721 -7.979 10.370 1.00 94.00 90 THR A CA 1
ATOM 762 C C . THR A 1 90 ? -4.935 -7.055 10.522 1.00 94.00 90 THR A C 1
ATOM 764 O O . THR A 1 90 ? -5.742 -7.261 11.428 1.00 94.00 90 THR A O 1
ATOM 767 N N . ILE A 1 91 ? -5.081 -6.071 9.624 1.00 96.69 91 ILE A N 1
ATOM 768 C CA . ILE A 1 91 ? -6.197 -5.108 9.592 1.00 96.69 91 ILE A CA 1
ATOM 769 C C . ILE A 1 91 ? -6.828 -5.112 8.185 1.00 96.69 91 ILE A C 1
ATOM 771 O O . ILE A 1 91 ? -6.616 -4.167 7.424 1.00 96.69 91 ILE A O 1
ATOM 775 N N . PRO A 1 92 ? -7.548 -6.176 7.784 1.00 97.25 92 PRO A N 1
ATOM 776 C CA . PRO A 1 92 ? -8.213 -6.223 6.484 1.00 97.25 92 PRO A CA 1
ATOM 777 C C . PRO A 1 92 ? -9.452 -5.328 6.502 1.00 97.25 92 PRO A C 1
ATOM 779 O O . PRO A 1 92 ? -10.299 -5.488 7.370 1.00 97.25 92 PRO A O 1
ATOM 782 N N . LEU A 1 93 ? -9.585 -4.401 5.555 1.00 98.12 93 LEU A N 1
ATOM 783 C CA . LEU A 1 93 ? -10.724 -3.474 5.496 1.00 98.12 93 LEU A CA 1
ATOM 784 C C . LEU A 1 93 ? -11.622 -3.716 4.286 1.00 98.12 93 LEU A C 1
ATOM 786 O O . LEU A 1 93 ? -12.829 -3.492 4.362 1.00 98.12 93 LEU A O 1
ATOM 790 N N . PHE A 1 94 ? -11.041 -4.169 3.178 1.00 97.94 94 PHE A N 1
ATOM 791 C CA . PHE A 1 94 ? -11.784 -4.554 1.986 1.00 97.94 94 PHE A CA 1
ATOM 792 C C . PHE A 1 94 ? -11.018 -5.612 1.188 1.00 97.94 94 PHE A C 1
ATOM 794 O O . PHE A 1 94 ? -9.787 -5.591 1.180 1.00 97.94 94 PHE A O 1
ATOM 801 N N . ASP A 1 95 ? -11.737 -6.516 0.532 1.00 95.81 95 ASP A N 1
ATOM 8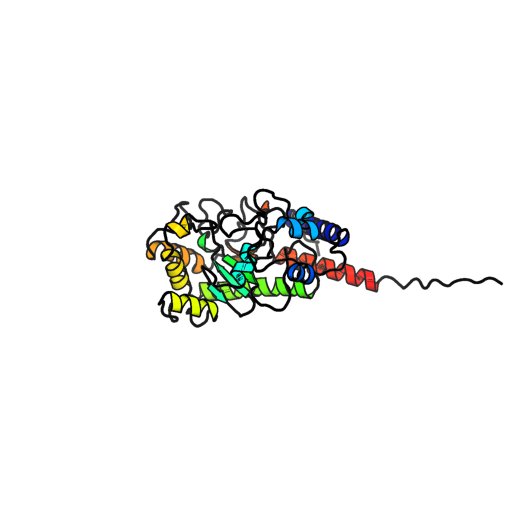02 C CA . ASP A 1 95 ? -11.210 -7.621 -0.278 1.00 95.81 95 ASP A CA 1
ATOM 803 C C . ASP A 1 95 ? -12.148 -7.872 -1.469 1.00 95.81 95 ASP A C 1
ATOM 805 O O . ASP A 1 95 ? -13.345 -8.091 -1.270 1.00 95.81 95 ASP A O 1
ATOM 809 N N . ASP A 1 96 ? -11.621 -7.850 -2.695 1.00 95.19 96 ASP A N 1
ATOM 810 C CA . ASP A 1 96 ? -12.370 -8.210 -3.912 1.00 95.19 96 ASP A CA 1
ATOM 811 C C . ASP A 1 96 ? -11.912 -9.536 -4.549 1.00 95.19 96 ASP A C 1
ATOM 813 O O . ASP A 1 96 ? -12.363 -9.901 -5.636 1.00 95.19 96 ASP A O 1
ATOM 817 N N . GLY A 1 97 ? -11.032 -10.278 -3.872 1.00 92.62 97 GLY A N 1
ATOM 818 C CA . GLY A 1 97 ? -10.421 -11.507 -4.366 1.00 92.62 97 GLY A CA 1
ATOM 819 C C . GLY A 1 97 ? -9.097 -11.299 -5.108 1.00 92.62 97 GLY A C 1
ATOM 820 O O . GLY A 1 97 ? -8.298 -12.238 -5.172 1.00 92.62 97 GLY A O 1
ATOM 821 N N . ASN A 1 98 ? -8.823 -10.096 -5.621 1.00 94.12 98 ASN A N 1
ATOM 822 C CA . ASN A 1 98 ? -7.568 -9.750 -6.291 1.00 94.12 98 ASN A CA 1
ATOM 823 C C . ASN A 1 98 ? -6.727 -8.770 -5.455 1.00 94.12 98 ASN A C 1
ATOM 825 O O . ASN A 1 98 ? -5.506 -8.946 -5.323 1.00 94.12 98 ASN A O 1
ATOM 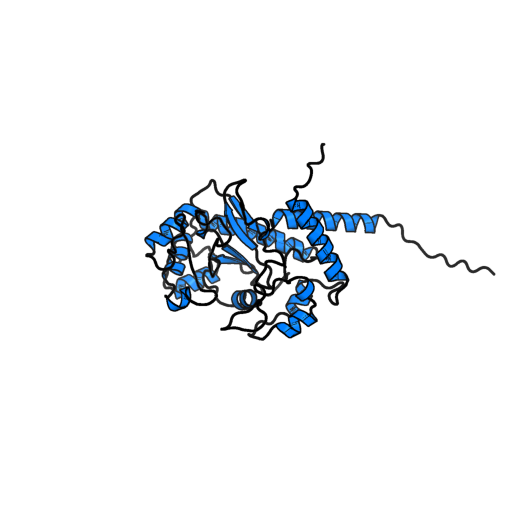829 N N . TYR A 1 99 ? -7.380 -7.775 -4.858 1.00 96.25 99 TYR A N 1
ATOM 830 C CA . TYR A 1 99 ? -6.781 -6.707 -4.073 1.00 96.25 99 TYR A CA 1
ATOM 831 C C . TYR A 1 99 ? -7.355 -6.644 -2.661 1.00 96.25 99 TYR A C 1
ATOM 833 O O . TYR A 1 99 ? -8.545 -6.841 -2.417 1.00 96.25 99 TYR A O 1
ATOM 841 N N . PHE A 1 100 ? -6.484 -6.266 -1.731 1.00 96.44 100 PHE A N 1
ATOM 842 C CA . PHE A 1 100 ? -6.881 -5.854 -0.400 1.00 96.44 100 PHE A CA 1
ATOM 843 C C . PHE A 1 100 ? -6.757 -4.351 -0.244 1.00 96.44 100 PHE A C 1
ATOM 845 O O . PHE A 1 100 ? -5.788 -3.761 -0.720 1.00 96.44 100 PHE A O 1
ATOM 852 N N . LEU A 1 101 ? -7.651 -3.771 0.555 1.00 98.06 101 LEU A N 1
ATOM 853 C CA . LEU A 1 101 ? -7.383 -2.548 1.301 1.00 98.06 101 LEU A CA 1
ATOM 854 C C . LEU A 1 101 ? -7.097 -2.938 2.753 1.00 98.06 101 LEU A C 1
ATOM 856 O O . LEU A 1 101 ? -7.940 -3.563 3.401 1.00 98.06 101 LEU A O 1
ATOM 860 N N . VAL A 1 102 ? -5.928 -2.566 3.271 1.00 97.50 102 VAL A N 1
ATOM 861 C CA . VAL A 1 102 ? -5.512 -2.882 4.646 1.00 97.50 102 VAL A CA 1
ATOM 862 C C . VAL A 1 102 ? -5.092 -1.641 5.419 1.00 97.50 102 VAL A C 1
ATOM 864 O O . VAL A 1 102 ? -4.630 -0.659 4.838 1.00 97.50 102 VAL A O 1
ATOM 867 N N . GLY A 1 103 ? -5.221 -1.684 6.744 1.00 96.75 103 GLY A N 1
ATOM 868 C CA . GLY A 1 103 ? -4.589 -0.698 7.619 1.00 96.75 103 GLY A CA 1
ATOM 869 C C . GLY A 1 103 ? -3.064 -0.817 7.570 1.00 96.75 103 GLY A C 1
ATOM 870 O O . GLY A 1 103 ? -2.529 -1.925 7.639 1.00 96.75 103 GLY A O 1
ATOM 871 N N . ALA A 1 104 ? -2.356 0.312 7.463 1.00 95.12 104 ALA A N 1
ATOM 872 C CA . ALA A 1 104 ? -0.897 0.311 7.522 1.00 95.12 104 ALA A CA 1
ATOM 873 C C . ALA A 1 104 ? -0.403 -0.157 8.904 1.00 95.12 104 ALA A C 1
ATOM 875 O O . ALA A 1 104 ? -0.955 0.236 9.927 1.00 95.12 104 ALA A O 1
ATOM 876 N N . LEU A 1 105 ? 0.643 -0.986 8.956 1.00 94.06 105 LEU A N 1
ATOM 877 C CA . LEU A 1 105 ? 1.306 -1.358 10.213 1.00 94.06 105 LEU A CA 1
ATOM 878 C C . LEU A 1 105 ? 2.480 -0.414 10.522 1.00 94.06 105 LEU A C 1
ATOM 880 O O . LEU A 1 105 ? 2.888 0.394 9.686 1.00 94.06 105 LEU A O 1
ATOM 884 N N . GLY A 1 106 ? 3.042 -0.505 11.728 1.00 93.50 106 GLY A N 1
ATOM 885 C CA . GLY A 1 106 ? 4.085 0.407 12.196 1.00 93.50 106 GLY A CA 1
ATOM 886 C C . GLY A 1 106 ? 3.507 1.726 12.697 1.00 93.50 106 GLY A C 1
ATOM 887 O O . GLY A 1 106 ? 2.861 1.750 13.740 1.00 93.50 106 GLY A O 1
ATOM 888 N N . GLU A 1 107 ? 3.749 2.825 11.984 1.00 94.19 107 GLU A N 1
ATOM 889 C CA . GLU A 1 107 ? 3.222 4.154 12.326 1.00 94.19 107 GLU A CA 1
ATOM 890 C C . GLU A 1 107 ? 2.442 4.728 11.123 1.00 94.19 107 GLU A C 1
ATOM 892 O O . GLU A 1 107 ? 3.021 5.379 10.247 1.00 94.19 107 GLU A O 1
ATOM 897 N N . PRO A 1 108 ? 1.123 4.468 11.030 1.00 94.50 108 PRO A N 1
ATOM 898 C CA . PRO A 1 108 ? 0.235 5.057 10.033 1.00 94.50 108 PRO A CA 1
ATOM 899 C C . PRO A 1 108 ? 0.351 6.584 10.028 1.00 94.50 108 PRO A C 1
ATOM 901 O O . PRO A 1 108 ? 0.330 7.226 11.080 1.00 94.50 108 PRO A O 1
ATOM 904 N N . GLY A 1 109 ? 0.512 7.176 8.843 1.00 91.44 109 GLY A N 1
ATOM 905 C CA . GLY A 1 109 ? 0.698 8.615 8.691 1.00 91.44 109 GLY A CA 1
ATOM 906 C C . GLY A 1 109 ? 1.961 9.182 9.344 1.00 91.44 109 GLY A C 1
ATOM 907 O O . GLY A 1 109 ? 1.975 10.378 9.626 1.00 91.44 109 GLY A O 1
ATOM 908 N N . ARG A 1 110 ? 3.008 8.374 9.593 1.00 91.38 110 ARG A N 1
ATOM 909 C CA . ARG A 1 110 ? 4.299 8.842 10.144 1.00 91.38 110 ARG A CA 1
ATOM 910 C C . ARG A 1 110 ? 4.860 10.046 9.393 1.00 91.38 110 ARG A C 1
ATOM 912 O O . ARG A 1 110 ? 5.373 10.966 10.020 1.00 91.38 110 ARG A O 1
ATOM 919 N N . ASP A 1 111 ? 4.772 9.998 8.069 1.00 89.31 111 ASP A N 1
ATOM 920 C CA . ASP A 1 111 ? 5.376 10.998 7.192 1.00 89.31 111 ASP A CA 1
ATOM 921 C C . ASP A 1 111 ? 4.472 12.233 7.015 1.00 89.31 111 ASP A C 1
ATOM 923 O O . ASP A 1 111 ? 4.925 13.249 6.508 1.00 89.31 111 ASP A O 1
ATOM 927 N N . LEU A 1 112 ? 3.218 12.192 7.485 1.00 89.12 112 LEU A N 1
ATOM 928 C CA . LEU A 1 112 ? 2.392 13.396 7.588 1.00 89.12 112 LEU A CA 1
ATOM 929 C C . LEU A 1 112 ? 2.910 14.297 8.726 1.00 89.12 112 LEU A C 1
ATOM 931 O O . LEU A 1 112 ? 3.497 13.793 9.694 1.00 89.12 112 LEU A O 1
ATOM 935 N N . PRO A 1 113 ? 2.624 15.616 8.693 1.00 86.81 113 PRO A N 1
ATOM 936 C CA . PRO A 1 113 ? 2.964 16.520 9.786 1.00 86.81 113 PRO A CA 1
ATOM 937 C C . PRO A 1 113 ? 2.563 15.967 11.160 1.00 86.81 113 PRO A C 1
ATOM 939 O O . PRO A 1 113 ? 1.544 15.289 11.320 1.00 86.81 113 PRO A O 1
ATOM 942 N N . ARG A 1 114 ? 3.366 16.253 12.194 1.00 86.00 114 ARG A N 1
ATOM 943 C CA . ARG A 1 114 ? 3.198 15.647 13.533 1.00 86.00 114 ARG A CA 1
ATOM 944 C C . ARG A 1 114 ? 1.776 15.775 14.084 1.00 86.00 114 ARG A C 1
ATOM 946 O O . ARG A 1 114 ? 1.281 14.821 14.673 1.00 86.00 114 ARG A O 1
ATOM 953 N N . ASN A 1 115 ? 1.141 16.917 13.855 1.00 85.50 115 ASN A N 1
ATOM 954 C CA . ASN A 1 115 ? -0.203 17.276 14.305 1.00 85.50 115 ASN A CA 1
ATOM 955 C C . ASN A 1 115 ? -1.301 17.035 13.249 1.00 85.50 115 ASN A C 1
ATOM 957 O O . ASN A 1 115 ? -2.392 17.596 13.352 1.00 85.50 115 ASN A O 1
ATOM 961 N N . HIS A 1 116 ? -1.024 16.245 12.210 1.00 87.88 116 HIS A N 1
ATOM 962 C CA . HIS A 1 116 ? -1.985 15.995 11.142 1.00 87.88 116 HIS A CA 1
ATOM 963 C C . HIS A 1 116 ? -3.131 15.088 11.617 1.00 87.88 116 HIS A C 1
ATOM 965 O O . HIS A 1 116 ? -2.897 14.023 12.187 1.00 87.88 116 HIS A O 1
ATOM 971 N N . LYS A 1 117 ? -4.379 15.482 11.338 1.00 87.75 117 LYS A N 1
ATOM 972 C CA . LYS A 1 117 ? -5.590 14.791 11.826 1.00 87.75 117 LYS A CA 1
ATOM 973 C C . LYS A 1 117 ? -5.874 13.477 11.090 1.00 87.75 117 LYS A C 1
ATOM 975 O O . LYS A 1 117 ? -6.434 12.550 11.658 1.00 87.75 117 LYS A O 1
ATOM 980 N N . SER A 1 118 ? -5.435 13.363 9.837 1.00 91.81 118 SER A N 1
ATOM 981 C CA . SER A 1 118 ? -5.740 12.213 8.975 1.00 91.81 118 SER A CA 1
ATOM 982 C C . SER A 1 118 ? -4.804 11.008 9.107 1.00 91.81 118 SER A C 1
ATOM 984 O O . SER A 1 118 ? -4.788 10.166 8.212 1.00 91.81 118 SER A O 1
ATOM 986 N N . LYS A 1 119 ? -4.012 10.867 10.176 1.00 92.19 119 LYS A N 1
ATOM 987 C CA . LYS A 1 119 ? -3.065 9.737 10.304 1.00 92.19 119 LYS A CA 1
ATOM 988 C C . LYS A 1 119 ? -3.744 8.360 10.267 1.00 92.19 119 LYS A C 1
ATOM 990 O O . LYS A 1 119 ? -3.190 7.428 9.690 1.00 92.19 119 LYS A O 1
ATOM 995 N N . ALA A 1 120 ? -4.979 8.260 10.769 1.00 95.06 120 ALA A N 1
ATOM 996 C CA . ALA A 1 120 ? -5.806 7.051 10.686 1.00 95.06 120 ALA A CA 1
ATOM 997 C C . ALA A 1 120 ? -6.243 6.679 9.253 1.00 95.06 120 ALA A C 1
ATOM 999 O O . ALA A 1 120 ? -6.692 5.560 9.029 1.00 95.06 120 ALA A O 1
ATOM 1000 N N . SER A 1 121 ? -6.113 7.596 8.285 1.00 95.62 121 SER A N 1
ATOM 1001 C CA . SER A 1 121 ? -6.432 7.326 6.877 1.00 95.62 121 SER A CA 1
ATOM 1002 C C . SER A 1 121 ? -5.307 6.657 6.098 1.00 95.62 121 SER A C 1
ATOM 1004 O O . SER A 1 121 ? -5.537 6.342 4.938 1.00 95.62 121 SER A O 1
ATOM 1006 N N . HIS A 1 122 ? -4.118 6.465 6.689 1.00 96.69 122 HIS A N 1
ATOM 1007 C CA . HIS A 1 122 ? -3.022 5.787 6.002 1.00 96.69 122 HIS A CA 1
ATOM 1008 C C . HIS A 1 122 ? -3.340 4.294 5.857 1.00 96.69 122 HIS A C 1
ATOM 1010 O O . HIS A 1 122 ? -3.159 3.502 6.786 1.00 96.69 122 HIS A O 1
ATOM 1016 N N . LEU A 1 123 ? -3.829 3.932 4.677 1.00 98.00 123 LEU A N 1
ATOM 1017 C CA . LEU A 1 123 ? -4.163 2.568 4.283 1.00 98.00 123 LEU A CA 1
ATOM 1018 C C . LEU A 1 123 ? -3.230 2.119 3.158 1.00 98.00 123 LEU A C 1
ATOM 1020 O O . LEU A 1 123 ? -2.531 2.935 2.559 1.00 98.00 123 LEU A O 1
ATOM 1024 N N . MET A 1 124 ? -3.226 0.825 2.856 1.00 97.94 124 MET A N 1
ATOM 1025 C CA . MET A 1 124 ? -2.459 0.273 1.743 1.00 97.94 124 MET A CA 1
ATOM 1026 C C . MET A 1 124 ? -3.347 -0.576 0.840 1.00 97.94 124 MET A C 1
ATOM 1028 O O . MET A 1 124 ? -4.089 -1.426 1.335 1.00 97.94 124 MET A O 1
ATOM 1032 N N . VAL A 1 125 ? -3.242 -0.377 -0.476 1.00 98.25 125 VAL A N 1
ATOM 1033 C CA . VAL A 1 125 ? -3.750 -1.333 -1.465 1.00 98.25 125 VAL A CA 1
ATOM 1034 C C . VAL A 1 125 ? -2.631 -2.277 -1.864 1.00 98.25 125 VAL A C 1
ATOM 1036 O O . VAL A 1 125 ? -1.583 -1.836 -2.343 1.00 98.25 125 VAL A O 1
ATOM 1039 N N . ILE A 1 126 ? -2.869 -3.573 -1.679 1.00 95.81 126 ILE A N 1
ATOM 1040 C CA . ILE A 1 126 ? -1.920 -4.639 -2.005 1.00 95.81 126 ILE A CA 1
ATOM 1041 C C . ILE A 1 126 ? -2.597 -5.702 -2.861 1.00 95.81 126 ILE A C 1
ATOM 1043 O O . ILE A 1 126 ? -3.751 -6.063 -2.627 1.00 95.81 126 ILE A O 1
ATOM 1047 N N . LYS A 1 127 ? -1.866 -6.243 -3.834 1.00 93.81 127 LYS A N 1
ATOM 1048 C CA . LYS A 1 127 ? -2.325 -7.407 -4.589 1.00 93.81 127 LYS A CA 1
ATOM 1049 C C . LYS A 1 127 ? -2.128 -8.679 -3.768 1.00 93.81 127 LYS A C 1
ATOM 1051 O O . LYS A 1 127 ? -1.061 -8.901 -3.187 1.00 93.81 127 LYS A O 1
ATOM 1056 N N . HIS A 1 128 ? -3.146 -9.532 -3.750 1.00 91.62 128 HIS A N 1
ATOM 1057 C CA . HIS A 1 128 ? -3.061 -10.867 -3.158 1.00 91.62 128 HIS A CA 1
ATOM 1058 C C . HIS A 1 128 ? -3.589 -11.983 -4.057 1.00 91.62 128 HIS A C 1
ATOM 1060 O O . HIS A 1 128 ? -3.367 -13.149 -3.723 1.00 91.62 128 HIS A O 1
ATOM 1066 N N . GLY A 1 129 ? -4.241 -11.664 -5.178 1.00 87.31 129 GLY A N 1
ATOM 1067 C CA . GLY A 1 129 ? -4.587 -12.649 -6.200 1.00 87.31 129 GLY A CA 1
ATOM 1068 C C . GLY A 1 129 ? -3.355 -13.425 -6.684 1.00 87.31 129 GLY A C 1
ATOM 1069 O O . GLY A 1 129 ? -2.226 -12.925 -6.642 1.00 87.31 129 GLY A O 1
ATOM 1070 N N . ASP A 1 130 ? -3.555 -14.675 -7.094 1.00 88.06 130 ASP A N 1
ATOM 1071 C CA . ASP A 1 130 ? -2.482 -15.531 -7.628 1.00 88.06 130 ASP A CA 1
ATOM 1072 C C . ASP A 1 130 ? -2.215 -15.270 -9.119 1.00 88.06 130 ASP A C 1
ATOM 1074 O O . ASP A 1 130 ? -1.136 -15.560 -9.633 1.00 88.06 130 ASP A O 1
ATOM 1078 N N . GLU A 1 131 ? -3.171 -14.639 -9.800 1.00 89.81 131 GLU A N 1
ATOM 1079 C CA . GLU A 1 131 ? -3.129 -14.371 -11.233 1.00 89.81 131 GLU A CA 1
ATOM 1080 C C . GLU A 1 131 ? -3.014 -12.877 -11.567 1.00 89.81 131 GLU A C 1
ATOM 1082 O O . GLU A 1 131 ? -3.252 -11.994 -10.736 1.00 89.81 131 GLU A O 1
ATOM 1087 N N . GLY A 1 132 ? -2.617 -12.602 -12.810 1.00 92.88 132 GLY A N 1
ATOM 1088 C CA . GLY A 1 132 ? -2.440 -11.252 -13.342 1.00 92.88 132 GLY A CA 1
ATOM 1089 C C . GLY A 1 132 ? -1.150 -10.543 -12.894 1.00 92.88 132 GLY A C 1
ATOM 1090 O O . GLY A 1 132 ? -0.288 -11.154 -12.244 1.00 92.88 132 GLY A O 1
ATOM 1091 N N . PRO A 1 133 ? -1.013 -9.253 -13.239 1.00 96.69 133 PRO A N 1
ATOM 1092 C CA . PRO A 1 133 ? 0.221 -8.491 -13.050 1.00 96.69 133 PRO A CA 1
ATOM 1093 C C . PRO A 1 133 ? 0.663 -8.382 -11.593 1.00 96.69 133 PRO A C 1
ATOM 1095 O O . PRO A 1 133 ? -0.168 -8.230 -10.705 1.00 96.69 133 PRO A O 1
ATOM 1098 N N . ILE A 1 134 ? 1.969 -8.430 -11.331 1.00 96.38 134 ILE A N 1
ATOM 1099 C CA . ILE A 1 134 ? 2.551 -8.144 -10.012 1.00 96.38 134 ILE A CA 1
ATOM 1100 C C . ILE A 1 134 ? 3.867 -7.393 -10.193 1.00 96.38 134 ILE A C 1
ATOM 1102 O O . ILE A 1 134 ? 4.818 -7.899 -10.779 1.00 96.38 134 ILE A O 1
ATOM 1106 N N . THR A 1 135 ? 3.920 -6.158 -9.711 1.00 97.38 135 THR A N 1
ATOM 1107 C CA . THR A 1 135 ? 5.046 -5.252 -9.956 1.00 97.38 135 THR A CA 1
ATOM 1108 C C . THR A 1 135 ? 5.890 -5.060 -8.701 1.00 97.38 135 THR A C 1
ATOM 1110 O O . THR A 1 135 ? 5.413 -5.181 -7.567 1.00 97.38 135 THR A O 1
ATOM 1113 N N . PHE A 1 136 ? 7.167 -4.730 -8.900 1.00 97.62 136 PHE A N 1
ATOM 1114 C CA . PHE A 1 136 ? 8.057 -4.363 -7.804 1.00 97.62 136 PHE A CA 1
ATOM 1115 C C . PHE A 1 136 ? 7.802 -2.929 -7.328 1.00 97.62 136 PHE A C 1
ATOM 1117 O O . PHE A 1 136 ? 7.800 -2.641 -6.130 1.00 97.62 136 PHE A O 1
ATOM 1124 N N . ASN A 1 137 ? 7.603 -2.009 -8.276 1.00 97.69 137 ASN A N 1
ATOM 1125 C CA . ASN A 1 137 ? 7.272 -0.614 -8.008 1.00 97.69 137 ASN A CA 1
ATOM 1126 C C . ASN A 1 137 ? 6.716 0.058 -9.271 1.00 97.69 137 ASN A C 1
ATOM 1128 O O . ASN A 1 137 ? 7.149 -0.240 -10.384 1.00 97.69 137 ASN A O 1
ATOM 1132 N N . GLU A 1 138 ? 5.812 1.020 -9.103 1.00 97.94 138 GLU A N 1
ATOM 1133 C CA . GLU A 1 138 ? 5.197 1.719 -10.238 1.00 97.94 138 GLU A CA 1
ATOM 1134 C C . GLU A 1 138 ? 6.132 2.690 -10.957 1.00 97.94 138 GLU A C 1
ATOM 1136 O O . GLU A 1 138 ? 5.816 3.110 -12.062 1.00 97.94 138 GLU A O 1
ATOM 1141 N N . MET A 1 139 ? 7.296 3.015 -10.393 1.00 98.00 139 MET A N 1
ATOM 1142 C CA . MET A 1 139 ? 8.319 3.801 -11.093 1.00 98.00 139 MET A CA 1
ATOM 1143 C C . MET A 1 139 ? 9.198 2.966 -12.026 1.00 98.00 139 MET A C 1
ATOM 1145 O O . MET A 1 139 ? 9.932 3.521 -12.839 1.00 98.00 139 MET A O 1
ATOM 1149 N N . LEU A 1 140 ? 9.154 1.638 -11.919 1.00 97.62 140 LEU A N 1
ATOM 1150 C CA . LEU A 1 140 ? 9.854 0.765 -12.854 1.00 97.62 140 LEU A CA 1
ATOM 1151 C C . LEU A 1 140 ? 9.042 0.627 -14.152 1.00 97.62 140 LEU A C 1
ATOM 1153 O O . LEU A 1 140 ? 7.814 0.795 -14.128 1.00 97.62 140 LEU A O 1
ATOM 1157 N N . PRO A 1 141 ? 9.696 0.343 -15.292 1.00 96.12 141 PRO A N 1
ATOM 1158 C CA . PRO A 1 141 ? 8.993 0.153 -16.557 1.00 96.12 141 PRO A CA 1
ATOM 1159 C C . PRO A 1 141 ? 7.953 -0.963 -16.456 1.00 96.12 141 PRO A C 1
ATOM 1161 O O . PRO A 1 141 ? 8.157 -1.968 -15.777 1.00 96.12 141 PRO A O 1
ATOM 1164 N N . THR A 1 142 ? 6.820 -0.745 -17.110 1.00 96.56 142 THR A N 1
ATOM 1165 C CA . THR A 1 142 ? 5.682 -1.665 -17.143 1.00 96.56 142 THR A CA 1
ATOM 1166 C C . THR A 1 142 ? 5.224 -1.862 -18.570 1.00 96.56 142 THR A C 1
ATOM 1168 O O . THR A 1 142 ? 5.385 -0.970 -19.406 1.00 96.56 142 THR A O 1
ATOM 1171 N N . ASP A 1 143 ? 4.618 -3.012 -18.834 1.00 95.88 143 ASP A N 1
ATOM 1172 C CA . ASP A 1 143 ? 3.847 -3.206 -20.053 1.00 95.88 143 ASP A CA 1
ATOM 1173 C C . ASP A 1 143 ? 2.413 -2.667 -19.911 1.00 95.88 143 ASP A C 1
ATOM 1175 O O . ASP A 1 143 ? 2.042 -2.049 -18.904 1.00 95.88 143 ASP A O 1
ATOM 1179 N N . LYS A 1 144 ? 1.599 -2.867 -20.952 1.00 96.38 144 LYS A N 1
ATOM 1180 C CA . LYS A 1 144 ? 0.209 -2.408 -20.976 1.00 96.38 144 LYS A CA 1
ATOM 1181 C C . LYS A 1 144 ? -0.616 -3.012 -19.838 1.00 96.38 144 LYS A C 1
ATOM 1183 O O . LYS A 1 144 ? -1.281 -2.269 -19.126 1.00 96.38 144 LYS A O 1
ATOM 1188 N N . GLU A 1 145 ? -0.532 -4.324 -19.636 1.00 97.50 145 GLU A N 1
ATOM 1189 C CA . GLU A 1 145 ? -1.319 -5.037 -18.622 1.00 97.50 145 GLU A CA 1
ATOM 1190 C C . GLU A 1 145 ? -0.903 -4.621 -17.195 1.00 97.50 145 GLU A C 1
ATOM 1192 O O . GLU A 1 145 ? -1.753 -4.372 -16.347 1.00 97.50 145 GLU A O 1
ATOM 1197 N N . GLU A 1 146 ? 0.396 -4.450 -16.924 1.00 98.25 146 GLU A N 1
ATOM 1198 C CA . GLU A 1 146 ? 0.890 -3.926 -15.639 1.00 98.25 146 GLU A CA 1
ATOM 1199 C C . GLU A 1 146 ? 0.456 -2.472 -15.386 1.00 98.25 146 GLU A C 1
ATOM 1201 O O . GLU A 1 146 ? 0.167 -2.089 -14.251 1.00 98.25 146 GLU A O 1
ATOM 1206 N N . THR A 1 147 ? 0.374 -1.658 -16.441 1.00 98.12 147 THR A N 1
ATOM 1207 C CA . THR A 1 147 ? -0.115 -0.272 -16.355 1.00 98.12 147 THR A CA 1
ATOM 1208 C C . THR A 1 147 ? -1.631 -0.220 -16.126 1.00 98.12 147 THR A C 1
ATOM 1210 O O . THR A 1 147 ? -2.126 0.640 -15.393 1.00 98.12 147 THR A O 1
ATOM 1213 N N . GLU A 1 148 ? -2.381 -1.151 -16.718 1.00 98.19 148 GLU A N 1
ATOM 1214 C CA . GLU A 1 148 ? -3.812 -1.340 -16.466 1.00 98.19 148 GLU A CA 1
ATOM 1215 C C . GLU A 1 148 ? -4.067 -1.804 -15.021 1.00 98.19 148 GLU A C 1
ATOM 1217 O O . GLU A 1 148 ? -4.934 -1.240 -14.356 1.00 98.19 148 GLU A O 1
ATOM 1222 N N . ASP A 1 149 ? -3.253 -2.711 -14.471 1.00 98.31 149 ASP A N 1
ATOM 1223 C CA . ASP A 1 149 ? -3.350 -3.131 -13.062 1.00 98.31 149 ASP A CA 1
ATOM 1224 C C . ASP A 1 149 ? -3.110 -1.969 -12.073 1.00 98.31 149 ASP A C 1
ATOM 1226 O O . ASP A 1 149 ? -3.791 -1.878 -11.048 1.00 98.31 149 ASP A O 1
ATOM 1230 N N . LEU A 1 150 ? -2.213 -1.018 -12.381 1.00 98.44 150 LEU A N 1
ATOM 1231 C CA . LEU A 1 150 ? -2.085 0.220 -11.595 1.00 98.44 150 LEU A CA 1
ATOM 1232 C C . LEU A 1 150 ? -3.394 1.026 -11.603 1.00 98.44 150 LEU A C 1
ATOM 1234 O O . LEU A 1 150 ? -3.864 1.465 -10.550 1.00 98.44 150 LEU A O 1
ATOM 1238 N N . GLN A 1 151 ? -4.006 1.208 -12.777 1.00 98.50 151 GLN A N 1
ATOM 1239 C CA . GLN A 1 151 ? -5.291 1.900 -12.897 1.00 98.50 151 GLN A CA 1
ATOM 1240 C C . GLN A 1 151 ? -6.386 1.201 -12.079 1.00 98.50 151 GLN A C 1
ATOM 1242 O O . GLN A 1 151 ? -7.169 1.876 -11.403 1.00 98.50 151 GLN A O 1
ATOM 1247 N N . GLU A 1 152 ? -6.442 -0.130 -12.127 1.00 98.31 152 GLU A N 1
ATOM 1248 C CA . GLU A 1 152 ? -7.394 -0.939 -11.365 1.00 98.31 152 GLU A CA 1
ATOM 1249 C C . GLU A 1 152 ? -7.189 -0.791 -9.857 1.00 98.31 152 GLU A C 1
ATOM 1251 O O . GLU A 1 152 ? -8.158 -0.527 -9.143 1.00 98.31 152 GLU A O 1
ATOM 1256 N N . ARG A 1 153 ? -5.944 -0.832 -9.363 1.00 98.31 153 ARG A N 1
ATOM 1257 C CA . ARG A 1 153 ? -5.637 -0.605 -7.940 1.00 98.31 153 ARG A CA 1
ATOM 1258 C C . ARG A 1 153 ? -6.024 0.798 -7.461 1.00 98.31 153 ARG A C 1
ATOM 1260 O O . ARG A 1 153 ? -6.528 0.937 -6.344 1.00 98.31 153 ARG A O 1
ATOM 1267 N N . ILE A 1 154 ? -5.853 1.834 -8.288 1.00 98.50 154 ILE A N 1
ATOM 1268 C CA . ILE A 1 154 ? -6.318 3.202 -7.975 1.00 98.50 154 ILE A CA 1
ATOM 1269 C C . ILE A 1 154 ? -7.852 3.246 -7.891 1.00 98.50 154 ILE A C 1
ATOM 1271 O O . ILE A 1 154 ? -8.418 3.849 -6.973 1.00 98.50 154 ILE A O 1
ATOM 1275 N N . ASN A 1 155 ? -8.550 2.598 -8.826 1.00 98.44 155 ASN A N 1
ATOM 1276 C CA . ASN A 1 155 ? -10.014 2.535 -8.821 1.00 98.44 155 ASN A CA 1
ATOM 1277 C C . ASN A 1 155 ? -10.534 1.765 -7.600 1.00 98.44 155 ASN A C 1
ATOM 1279 O O . ASN A 1 155 ? -11.464 2.219 -6.927 1.00 98.44 155 ASN A O 1
ATOM 1283 N N . PHE A 1 156 ? -9.886 0.647 -7.272 1.00 98.50 156 PHE A N 1
ATOM 1284 C CA . PHE A 1 156 ? -10.152 -0.144 -6.079 1.00 98.50 156 PHE A CA 1
ATOM 1285 C C . PHE A 1 156 ? -9.973 0.682 -4.800 1.00 98.50 156 PHE A C 1
ATOM 1287 O O . PHE A 1 156 ? -10.865 0.679 -3.953 1.00 98.50 156 PHE A O 1
ATOM 1294 N N . ALA A 1 157 ? -8.891 1.462 -4.680 1.00 98.38 157 ALA A N 1
ATOM 1295 C CA . ALA A 1 157 ? -8.664 2.343 -3.532 1.00 98.38 157 ALA A CA 1
ATOM 1296 C C . ALA A 1 157 ? -9.851 3.293 -3.291 1.00 98.38 157 ALA A C 1
ATOM 1298 O O . ALA A 1 157 ? -10.361 3.395 -2.174 1.00 98.38 157 ALA A O 1
ATOM 1299 N N . ASN A 1 158 ? -10.324 3.958 -4.349 1.00 97.94 158 ASN A N 1
ATOM 1300 C CA . ASN A 1 158 ? -11.452 4.888 -4.272 1.00 97.94 158 ASN A CA 1
ATOM 1301 C C . ASN A 1 158 ? -12.754 4.191 -3.857 1.00 97.94 158 ASN A C 1
ATOM 1303 O O . ASN A 1 158 ? -13.471 4.675 -2.978 1.00 97.94 158 ASN A O 1
ATOM 1307 N N . MET A 1 159 ? -13.045 3.044 -4.470 1.00 98.12 159 MET A N 1
ATOM 1308 C CA . MET A 1 159 ? -14.225 2.234 -4.173 1.00 98.12 159 MET A CA 1
ATOM 1309 C C . MET A 1 159 ? -14.220 1.748 -2.716 1.00 98.12 159 MET A C 1
ATOM 1311 O O . MET A 1 159 ? -15.179 1.988 -1.978 1.00 98.12 159 MET A O 1
ATOM 1315 N N . ALA A 1 160 ? -13.120 1.139 -2.273 1.00 98.31 160 ALA A N 1
ATOM 1316 C CA . ALA A 1 160 ? -12.974 0.583 -0.934 1.00 98.31 160 ALA A CA 1
ATOM 1317 C C . ALA A 1 160 ? -13.019 1.672 0.155 1.00 98.31 160 ALA A C 1
ATOM 1319 O O . ALA A 1 160 ? -13.706 1.512 1.165 1.00 98.31 160 ALA A O 1
ATOM 1320 N N . VAL A 1 161 ? -12.394 2.838 -0.062 1.00 98.38 161 VAL A N 1
ATOM 1321 C CA . VAL A 1 161 ? -12.540 3.982 0.859 1.00 98.38 161 VAL A CA 1
ATOM 1322 C C . VAL A 1 161 ? -13.978 4.509 0.880 1.00 98.38 161 VAL A C 1
ATOM 1324 O O . VAL A 1 161 ? -14.475 4.886 1.944 1.00 98.38 161 VAL A O 1
ATOM 1327 N N . GLY A 1 162 ? -14.684 4.486 -0.253 1.00 98.19 162 GLY A N 1
ATOM 1328 C CA . GLY A 1 162 ? -16.117 4.780 -0.314 1.00 98.19 162 GLY A CA 1
ATOM 1329 C C . GLY A 1 162 ? -16.937 3.884 0.621 1.00 98.19 162 GLY A C 1
ATOM 1330 O O . GLY A 1 162 ? -17.785 4.382 1.365 1.00 98.19 162 GLY A O 1
ATOM 1331 N N . HIS A 1 163 ? -16.631 2.585 0.670 1.00 98.38 163 HIS A N 1
ATOM 1332 C CA . HIS A 1 163 ? -17.267 1.656 1.608 1.00 98.38 163 HIS A CA 1
ATOM 1333 C C . HIS A 1 163 ? -16.989 1.997 3.077 1.00 98.38 163 HIS A C 1
ATOM 1335 O O . HIS A 1 163 ? -17.912 1.901 3.896 1.00 98.38 163 HIS A O 1
ATOM 1341 N N . ILE A 1 164 ? -15.771 2.446 3.404 1.00 98.44 164 ILE A N 1
ATOM 1342 C CA . ILE A 1 164 ? -15.410 2.889 4.760 1.00 98.44 164 ILE A CA 1
ATOM 1343 C C . ILE A 1 164 ? -16.179 4.152 5.151 1.00 98.44 164 ILE A C 1
ATOM 1345 O O . ILE A 1 164 ? -16.776 4.197 6.228 1.00 98.44 164 ILE A O 1
ATOM 1349 N N . ARG A 1 165 ? -16.237 5.153 4.265 1.00 98.31 165 ARG A N 1
ATOM 1350 C CA . ARG A 1 165 ? -16.996 6.398 4.490 1.00 98.31 165 ARG A CA 1
ATOM 1351 C C . ARG A 1 165 ? -18.481 6.142 4.718 1.00 98.31 165 ARG A C 1
ATOM 1353 O O . ARG A 1 165 ? -19.078 6.724 5.618 1.00 98.31 165 ARG A O 1
ATOM 1360 N N . ASN A 1 166 ? -19.056 5.226 3.943 1.00 98.19 166 ASN A N 1
ATOM 1361 C CA . ASN A 1 166 ? -20.455 4.819 4.073 1.00 98.19 166 ASN A CA 1
ATOM 1362 C C . ASN A 1 166 ? -20.713 3.904 5.278 1.00 98.19 166 ASN A C 1
ATOM 1364 O O . ASN A 1 166 ? -21.855 3.517 5.514 1.00 98.19 166 ASN A O 1
ATOM 1368 N N . ASN A 1 167 ? -19.668 3.556 6.036 1.00 98.50 167 ASN A N 1
ATOM 1369 C CA . ASN A 1 167 ? -19.730 2.640 7.166 1.00 98.50 167 ASN A CA 1
ATOM 1370 C C . ASN A 1 167 ? -20.403 1.306 6.816 1.00 98.50 167 ASN A C 1
ATOM 1372 O O . ASN A 1 167 ? -21.245 0.805 7.563 1.00 98.50 167 ASN A O 1
ATOM 1376 N N . THR A 1 168 ? -20.051 0.767 5.650 1.00 98.50 168 THR A N 1
ATOM 1377 C CA . THR A 1 168 ? -20.640 -0.463 5.112 1.00 98.50 168 THR A CA 1
ATOM 1378 C C . THR A 1 168 ? -20.502 -1.613 6.124 1.00 98.50 168 THR A C 1
ATOM 1380 O O . THR A 1 168 ? -19.459 -1.700 6.775 1.00 98.50 168 THR A O 1
ATOM 1383 N N . PRO A 1 169 ? -21.506 -2.498 6.278 1.00 98.75 169 PRO A N 1
ATOM 1384 C CA . PRO A 1 169 ? -21.371 -3.693 7.108 1.00 98.75 169 PRO A CA 1
ATOM 1385 C C . PRO A 1 169 ? -20.218 -4.591 6.646 1.00 98.75 169 PRO A C 1
ATOM 1387 O O . PRO A 1 169 ? -20.058 -4.808 5.444 1.00 98.75 169 PRO A O 1
ATOM 1390 N N . VAL A 1 170 ? -19.482 -5.183 7.591 1.00 98.69 170 VAL A N 1
ATOM 1391 C CA . VAL A 1 170 ? -18.385 -6.145 7.340 1.00 98.69 170 VAL A CA 1
ATOM 1392 C C . VAL A 1 170 ? -18.804 -7.255 6.371 1.00 98.69 170 VAL A C 1
ATOM 1394 O O . VAL A 1 170 ? -18.019 -7.644 5.510 1.00 98.69 170 VAL A O 1
ATOM 1397 N N . ALA A 1 171 ? -20.053 -7.723 6.445 1.00 98.56 171 ALA A N 1
ATOM 1398 C CA . ALA A 1 171 ? -20.619 -8.734 5.548 1.00 98.56 171 ALA A CA 1
ATOM 1399 C C . ALA A 1 171 ? -20.513 -8.389 4.047 1.00 98.56 171 ALA A C 1
ATOM 1401 O O . ALA A 1 171 ? -20.638 -9.280 3.210 1.00 98.56 171 ALA A O 1
ATOM 1402 N N . GLN A 1 172 ? -20.311 -7.115 3.698 1.00 98.44 172 GLN A N 1
ATOM 1403 C CA . GLN A 1 172 ? -20.178 -6.627 2.321 1.00 98.44 172 GLN A CA 1
ATOM 1404 C C . GLN A 1 172 ? -18.749 -6.161 1.992 1.00 98.44 172 GLN A C 1
ATOM 1406 O O . GLN A 1 172 ? -18.527 -5.597 0.925 1.00 98.44 172 GLN A O 1
ATOM 1411 N N . CYS A 1 173 ? -17.781 -6.370 2.889 1.00 98.19 173 CYS A N 1
ATOM 1412 C CA . CYS A 1 173 ? -16.398 -5.908 2.732 1.00 98.19 173 CYS A CA 1
ATOM 1413 C C . CYS A 1 173 ? -15.445 -6.977 2.173 1.00 98.19 173 CYS A C 1
ATOM 1415 O O . CYS A 1 173 ? -14.239 -6.759 2.135 1.00 98.19 173 CYS A O 1
ATOM 1417 N N . GLY A 1 174 ? -15.971 -8.122 1.738 1.00 97.06 174 GLY A N 1
ATOM 1418 C CA . GLY A 1 174 ? -15.180 -9.208 1.162 1.00 97.06 174 GLY A CA 1
ATOM 1419 C C . GLY A 1 174 ? -14.939 -10.369 2.120 1.00 97.06 174 GLY A C 1
ATOM 1420 O O . GLY A 1 174 ? -15.036 -10.246 3.346 1.00 97.06 174 GLY A O 1
ATOM 1421 N N . THR A 1 175 ? -14.635 -11.529 1.540 1.00 95.50 175 THR A N 1
ATOM 1422 C CA . THR A 1 175 ? -14.574 -12.813 2.254 1.00 95.50 175 THR A CA 1
ATOM 1423 C C . THR A 1 175 ? -13.549 -12.776 3.376 1.00 95.50 175 THR A C 1
ATOM 1425 O O . THR A 1 175 ? -13.845 -13.175 4.500 1.00 95.50 175 THR A O 1
ATOM 1428 N N . LYS A 1 176 ? -12.362 -12.227 3.117 1.00 94.88 176 LYS A N 1
ATOM 1429 C CA . LYS A 1 176 ? -11.280 -12.224 4.105 1.00 94.88 176 LYS A CA 1
ATOM 1430 C C . LYS A 1 176 ? -11.497 -11.237 5.258 1.00 94.88 176 LYS A C 1
ATOM 1432 O O . LYS A 1 176 ? -10.989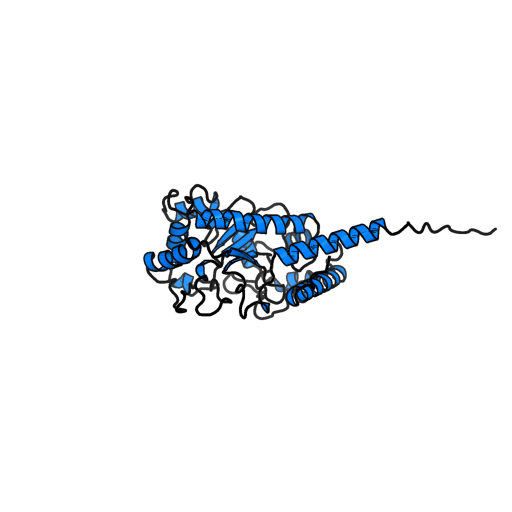 -11.456 6.357 1.00 94.88 176 LYS A O 1
ATOM 1437 N N . VAL A 1 177 ? -12.285 -10.179 5.047 1.00 97.62 177 VAL A N 1
ATOM 1438 C CA . VAL A 1 177 ? -12.717 -9.270 6.126 1.00 97.62 177 VAL A CA 1
ATOM 1439 C C . VAL A 1 177 ? -13.735 -9.977 7.028 1.00 97.62 177 VAL A C 1
ATOM 1441 O O . VAL A 1 177 ? -13.622 -9.929 8.252 1.00 97.62 177 VAL A O 1
ATOM 1444 N N . VAL A 1 178 ? -14.679 -10.711 6.428 1.00 98.25 178 VAL A N 1
ATOM 1445 C CA . VAL A 1 178 ? -15.664 -11.535 7.149 1.00 98.25 178 VAL A CA 1
ATOM 1446 C C . VAL A 1 178 ? -14.990 -12.641 7.961 1.00 98.25 178 VAL A C 1
ATOM 1448 O O . VAL A 1 178 ? -15.338 -12.845 9.122 1.00 98.25 178 VAL A O 1
ATOM 1451 N N . GLU A 1 179 ? -14.004 -13.334 7.389 1.00 97.25 179 GLU A N 1
ATOM 1452 C CA . GLU A 1 179 ? -13.208 -14.338 8.105 1.00 97.25 179 GLU A CA 1
ATOM 1453 C C . GLU A 1 179 ? -12.550 -13.743 9.352 1.00 97.25 179 GLU A C 1
ATOM 1455 O O . GLU A 1 179 ? -12.681 -14.303 10.442 1.00 97.25 179 GLU A O 1
ATOM 1460 N N . LYS A 1 180 ? -11.918 -12.569 9.219 1.00 97.69 180 LYS A N 1
ATOM 1461 C CA . LYS A 1 180 ? -11.289 -11.880 10.349 1.00 97.69 180 LYS A CA 1
ATOM 1462 C C . LYS A 1 180 ? -12.299 -11.473 11.423 1.00 97.69 180 LYS A C 1
ATOM 1464 O O . LYS A 1 180 ? -12.010 -11.623 12.607 1.00 97.69 180 LYS A O 1
ATOM 1469 N N . ALA A 1 181 ? -13.475 -10.981 11.036 1.00 98.38 181 ALA A N 1
ATOM 1470 C CA . ALA A 1 181 ? -14.533 -10.640 11.985 1.00 98.38 181 ALA A CA 1
ATOM 1471 C C . ALA A 1 181 ? -15.019 -11.867 12.766 1.00 98.38 181 ALA A C 1
ATOM 1473 O O . ALA A 1 181 ? -15.099 -11.812 13.990 1.00 98.38 181 ALA A O 1
ATOM 1474 N N . ASN A 1 182 ? -15.247 -12.992 12.082 1.00 98.19 182 ASN A N 1
ATOM 1475 C CA . ASN A 1 182 ? -15.665 -14.241 12.719 1.00 98.19 182 ASN A CA 1
ATOM 1476 C C . ASN A 1 182 ? -14.617 -14.770 13.710 1.00 98.19 182 ASN A C 1
ATOM 1478 O O . ASN A 1 182 ? -14.978 -15.219 14.793 1.00 98.19 182 ASN A O 1
ATOM 1482 N N . GLU A 1 183 ? -13.326 -14.693 13.372 1.00 97.50 183 GLU A N 1
ATOM 1483 C CA . GLU A 1 183 ? -12.230 -15.074 14.280 1.00 97.50 183 GLU A CA 1
ATOM 1484 C C . GLU A 1 183 ? -12.199 -14.253 15.565 1.00 97.50 183 GLU A C 1
ATOM 1486 O O . GLU A 1 183 ? -11.784 -14.746 16.611 1.00 97.50 183 GLU A O 1
ATOM 1491 N N . MET A 1 184 ? -12.604 -12.991 15.468 1.00 97.81 184 MET A N 1
ATOM 1492 C CA . MET A 1 184 ? -12.652 -12.057 16.585 1.00 97.81 184 MET A CA 1
ATOM 1493 C C . MET A 1 184 ? -14.014 -12.034 17.283 1.00 97.81 184 MET A C 1
ATOM 1495 O O . MET A 1 184 ? -14.217 -11.207 18.168 1.00 97.81 184 MET A O 1
ATOM 1499 N N . GLU A 1 185 ? -14.943 -12.905 16.874 1.00 98.25 185 GLU A N 1
ATOM 1500 C CA . GLU A 1 185 ? -16.323 -12.947 17.368 1.00 98.25 185 GLU A CA 1
ATOM 1501 C C . GLU A 1 185 ? -17.061 -11.598 17.210 1.00 98.25 185 GLU A C 1
ATOM 1503 O O . GLU A 1 185 ? -17.931 -11.239 18.004 1.00 98.25 185 GLU A O 1
ATOM 1508 N N . ILE A 1 186 ? -16.723 -10.836 16.162 1.00 98.38 186 ILE A N 1
ATOM 1509 C CA . ILE A 1 186 ? -17.380 -9.577 15.795 1.00 98.38 186 ILE A CA 1
ATOM 1510 C C . ILE A 1 186 ? -18.562 -9.882 14.868 1.00 98.38 186 ILE A C 1
ATOM 1512 O O . ILE A 1 186 ? -18.411 -10.571 13.859 1.00 98.38 186 ILE A O 1
ATOM 1516 N N . ASP A 1 187 ? -19.738 -9.325 15.173 1.00 98.31 187 ASP A N 1
ATOM 1517 C CA . ASP A 1 187 ? -20.921 -9.437 14.312 1.00 98.31 187 ASP A CA 1
ATOM 1518 C C . ASP A 1 187 ? -20.633 -8.842 12.926 1.00 98.31 187 ASP A C 1
ATOM 1520 O O . ASP A 1 187 ? -20.282 -7.668 12.811 1.00 98.31 187 ASP A O 1
ATOM 1524 N N . VAL A 1 188 ? -20.830 -9.625 11.864 1.00 98.38 188 VAL A N 1
ATOM 1525 C CA . VAL A 1 188 ? -20.636 -9.203 10.467 1.00 98.38 188 VAL A CA 1
ATOM 1526 C C . VAL A 1 188 ? -21.583 -8.076 10.024 1.00 98.38 188 VAL A C 1
ATOM 1528 O O . VAL A 1 188 ? -21.366 -7.473 8.974 1.00 98.38 188 VAL A O 1
ATOM 1531 N N . GLN A 1 189 ? -22.627 -7.763 10.798 1.00 98.56 189 GLN A N 1
ATOM 1532 C CA . GLN A 1 189 ? -23.461 -6.572 10.591 1.00 98.56 189 GLN A CA 1
ATOM 1533 C C . GLN A 1 189 ? -22.831 -5.284 11.146 1.00 98.56 189 GLN A C 1
ATOM 1535 O O . GLN A 1 189 ? -23.322 -4.189 10.867 1.00 98.56 189 GLN A O 1
ATOM 1540 N N . THR A 1 190 ? -21.735 -5.395 11.902 1.00 98.62 190 THR A N 1
ATOM 1541 C CA . THR A 1 190 ? -20.956 -4.258 12.402 1.00 98.62 190 THR A CA 1
ATOM 1542 C C . THR A 1 190 ? -20.433 -3.436 11.224 1.00 98.62 190 THR A C 1
ATOM 1544 O O . THR A 1 190 ? -19.968 -3.988 10.225 1.00 98.62 190 THR A O 1
ATOM 1547 N N . GLY A 1 191 ? -20.511 -2.106 11.322 1.00 98.69 191 GLY A N 1
ATOM 1548 C CA . GLY A 1 191 ? -19.966 -1.214 10.298 1.00 98.69 191 GLY A CA 1
ATOM 1549 C C . GLY A 1 191 ? -18.438 -1.275 10.255 1.00 98.69 191 GLY A C 1
ATOM 1550 O O . GLY A 1 191 ? -17.783 -1.376 11.294 1.00 98.69 191 GLY A O 1
ATOM 1551 N N . ILE A 1 192 ? -17.856 -1.174 9.061 1.00 98.75 192 ILE A N 1
ATOM 1552 C CA . ILE A 1 192 ? -16.419 -1.384 8.841 1.00 98.75 192 ILE A CA 1
ATOM 1553 C C . ILE A 1 192 ? -15.513 -0.445 9.657 1.00 98.75 192 ILE A C 1
ATOM 1555 O O . ILE A 1 192 ? -14.411 -0.834 10.036 1.00 98.75 192 ILE A O 1
ATOM 1559 N N . ARG A 1 193 ? -15.975 0.766 10.008 1.00 98.62 193 ARG A N 1
ATOM 1560 C CA . ARG A 1 193 ? -15.211 1.683 10.877 1.00 98.62 193 ARG A CA 1
ATOM 1561 C C . ARG A 1 193 ? -15.124 1.173 12.311 1.00 98.62 193 ARG A C 1
ATOM 1563 O O . ARG A 1 193 ? -14.045 1.201 12.893 1.00 98.62 193 ARG A O 1
ATOM 1570 N N . GLN A 1 194 ? -16.235 0.666 12.849 1.00 98.62 194 GLN A N 1
ATOM 1571 C CA . GLN A 1 194 ? -16.260 0.056 14.179 1.00 98.62 194 GLN A CA 1
ATOM 1572 C C . GLN A 1 194 ? -15.431 -1.226 14.210 1.00 98.62 194 GLN A C 1
ATOM 1574 O O . GLN A 1 194 ? -14.664 -1.433 15.147 1.00 98.62 194 GLN A O 1
ATOM 1579 N N . PHE A 1 195 ? -15.524 -2.045 13.162 1.00 98.75 195 PHE A N 1
ATOM 1580 C CA . PHE A 1 195 ? -14.658 -3.208 13.001 1.00 98.75 195 PHE A CA 1
ATOM 1581 C C . PHE A 1 195 ? -13.171 -2.810 13.013 1.00 98.75 195 PHE A C 1
ATOM 1583 O O . PHE A 1 195 ? -12.395 -3.389 13.769 1.00 98.75 195 PHE A O 1
ATOM 1590 N N . MET A 1 196 ? -12.771 -1.780 12.254 1.00 98.56 196 MET A N 1
ATOM 1591 C CA . MET A 1 196 ? -11.391 -1.275 12.247 1.00 98.56 196 MET A CA 1
ATOM 1592 C C . MET A 1 196 ? -10.929 -0.854 13.651 1.00 98.56 196 MET A C 1
ATOM 1594 O O . MET A 1 196 ? -9.839 -1.239 14.078 1.00 98.56 196 MET A O 1
ATOM 1598 N N . GLY A 1 197 ? -11.764 -0.114 14.388 1.00 98.38 197 GLY A N 1
ATOM 1599 C CA . GLY A 1 197 ? -11.486 0.259 15.776 1.00 98.38 197 GLY A CA 1
ATOM 1600 C C . GLY A 1 197 ? -11.327 -0.959 16.690 1.00 98.38 197 GLY A C 1
ATOM 1601 O O . GLY A 1 197 ? -10.369 -1.028 17.461 1.00 98.38 197 GLY A O 1
ATOM 1602 N N . GLN A 1 198 ? -12.212 -1.955 16.567 1.00 98.56 198 GLN A N 1
ATOM 1603 C CA . GLN A 1 198 ? -12.160 -3.195 17.347 1.00 98.56 198 GLN A CA 1
ATOM 1604 C C . GLN A 1 198 ? -10.879 -3.987 17.070 1.00 98.56 198 GLN A C 1
ATOM 1606 O O . GLN A 1 198 ? -10.215 -4.403 18.022 1.00 98.56 198 GLN A O 1
ATOM 1611 N N . VAL A 1 199 ? -10.476 -4.117 15.801 1.00 98.19 199 VAL A N 1
ATOM 1612 C CA . VAL A 1 199 ? -9.205 -4.750 15.418 1.00 98.19 199 VAL A CA 1
ATOM 1613 C C . VAL A 1 199 ? -8.027 -4.053 16.094 1.00 98.19 199 VAL A C 1
ATOM 1615 O O . VAL A 1 199 ? -7.248 -4.715 16.777 1.00 98.19 199 VAL A O 1
ATOM 1618 N N . ILE A 1 200 ? -7.922 -2.727 15.981 1.00 98.12 200 ILE A N 1
ATOM 1619 C CA . ILE A 1 200 ? -6.813 -1.965 16.575 1.00 98.12 200 ILE A CA 1
ATOM 1620 C C . ILE A 1 200 ? -6.806 -2.100 18.103 1.00 98.12 200 ILE A C 1
ATOM 1622 O O . ILE A 1 200 ? -5.762 -2.371 18.695 1.00 98.12 200 ILE A O 1
ATOM 1626 N N . SER A 1 201 ? -7.971 -1.964 18.744 1.00 97.75 201 SER A N 1
ATOM 1627 C CA . SER A 1 201 ? -8.098 -2.064 20.204 1.00 97.75 201 SER A CA 1
ATOM 1628 C C . SER A 1 201 ? -7.758 -3.458 20.749 1.00 97.75 201 SER A C 1
ATOM 1630 O O . SER A 1 201 ? -7.390 -3.592 21.914 1.00 97.75 201 SER A O 1
ATOM 1632 N N . SER A 1 202 ? -7.843 -4.496 19.908 1.00 97.31 202 SER A N 1
ATOM 1633 C CA . SER A 1 202 ? -7.526 -5.879 20.281 1.00 97.31 202 SER A CA 1
ATOM 1634 C C . SER A 1 202 ? -6.029 -6.187 20.330 1.00 97.31 202 SER A C 1
ATOM 1636 O O . SER A 1 202 ? -5.636 -7.234 20.851 1.00 97.31 202 SER A O 1
ATOM 1638 N N . PHE A 1 203 ? -5.176 -5.311 19.787 1.00 97.44 203 PHE A N 1
ATOM 1639 C CA . PHE A 1 203 ? -3.741 -5.558 19.773 1.00 97.44 203 PHE A CA 1
ATOM 1640 C C . PHE A 1 203 ? -3.182 -5.674 21.189 1.00 97.44 203 PHE A C 1
ATOM 1642 O O . PHE A 1 203 ? -3.483 -4.882 22.084 1.00 97.44 203 PHE A O 1
ATOM 1649 N N . THR A 1 204 ? -2.331 -6.674 21.394 1.00 96.81 204 THR A N 1
ATOM 1650 C CA . THR A 1 204 ? -1.605 -6.835 22.650 1.00 96.81 204 THR A CA 1
ATOM 1651 C C . THR A 1 204 ? -0.472 -5.819 22.732 1.00 96.81 204 THR A C 1
ATOM 1653 O O . THR A 1 204 ? -0.002 -5.296 21.719 1.00 96.81 204 THR A O 1
ATOM 1656 N N . GLU A 1 205 ? 0.013 -5.564 23.946 1.00 95.62 205 GLU A N 1
ATOM 1657 C CA . GLU A 1 205 ? 1.186 -4.705 24.122 1.00 95.62 205 GLU A CA 1
ATOM 1658 C C . GLU A 1 205 ? 2.417 -5.281 23.418 1.00 95.62 205 GLU A C 1
ATOM 1660 O O . GLU A 1 205 ? 3.145 -4.551 22.754 1.00 95.62 205 GLU A O 1
ATOM 1665 N N . GLU A 1 206 ? 2.593 -6.605 23.484 1.00 95.25 206 GLU A N 1
ATOM 1666 C CA . GLU A 1 206 ? 3.659 -7.320 22.778 1.00 95.25 206 GLU A CA 1
ATOM 1667 C C . GLU A 1 206 ? 3.604 -7.088 21.264 1.00 95.25 206 GLU A C 1
ATOM 1669 O O . GLU A 1 206 ? 4.637 -6.825 20.647 1.00 95.25 206 GLU A O 1
ATOM 1674 N N . PHE A 1 207 ? 2.408 -7.130 20.665 1.00 94.75 207 PHE A N 1
ATOM 1675 C CA . PHE A 1 207 ? 2.248 -6.834 19.247 1.00 94.75 207 PHE A CA 1
ATOM 1676 C C . PHE A 1 207 ? 2.592 -5.373 18.946 1.00 94.75 207 PHE A C 1
ATOM 1678 O O . PHE A 1 207 ? 3.385 -5.117 18.043 1.00 94.75 207 PHE A O 1
ATOM 1685 N N . ARG A 1 208 ? 2.051 -4.416 19.715 1.00 95.69 208 ARG A N 1
ATOM 1686 C CA . ARG A 1 208 ? 2.260 -2.976 19.482 1.00 95.69 208 ARG A CA 1
ATOM 1687 C C . ARG A 1 208 ? 3.736 -2.583 19.462 1.00 95.69 208 ARG A C 1
ATOM 1689 O O . ARG A 1 208 ? 4.135 -1.827 18.580 1.00 95.69 208 ARG A O 1
ATOM 1696 N N . VAL A 1 209 ? 4.537 -3.117 20.388 1.00 93.12 209 VAL A N 1
ATOM 1697 C CA . VAL A 1 209 ? 5.984 -2.833 20.487 1.00 93.12 209 VAL A CA 1
ATOM 1698 C C . VAL A 1 209 ? 6.852 -3.714 19.575 1.00 93.12 209 VAL A C 1
ATOM 1700 O O . VAL A 1 209 ? 8.074 -3.549 19.536 1.00 93.12 209 VAL A O 1
ATOM 1703 N N . GLY A 1 210 ? 6.245 -4.675 18.871 1.00 88.25 210 GLY A N 1
ATOM 1704 C CA . GLY A 1 210 ? 6.911 -5.574 17.932 1.00 88.25 210 GLY A CA 1
ATOM 1705 C C . GLY A 1 210 ? 7.361 -4.890 16.635 1.00 88.25 210 GLY A C 1
ATOM 1706 O O . GLY A 1 210 ? 7.281 -3.675 16.478 1.00 88.25 210 GLY A O 1
ATOM 1707 N N . ARG A 1 211 ? 7.848 -5.684 15.669 1.00 85.38 211 ARG A N 1
ATOM 1708 C CA . ARG A 1 211 ? 8.214 -5.210 14.320 1.00 85.38 211 ARG A CA 1
ATOM 1709 C C . ARG A 1 211 ? 7.355 -5.946 13.280 1.00 85.38 211 ARG A C 1
ATOM 1711 O O . ARG A 1 211 ? 7.448 -7.169 13.239 1.00 85.38 211 ARG A O 1
ATOM 1718 N N . PRO A 1 212 ? 6.544 -5.253 12.459 1.00 86.44 212 PRO A N 1
ATOM 1719 C CA . PRO A 1 212 ? 6.437 -3.793 12.347 1.00 86.44 212 PRO A CA 1
ATOM 1720 C C . PRO A 1 212 ? 5.690 -3.119 13.510 1.00 86.44 212 PRO A C 1
ATOM 1722 O O . PRO A 1 212 ? 5.867 -1.922 13.700 1.00 86.44 212 PRO A O 1
ATOM 1725 N N . GLY A 1 213 ? 4.916 -3.872 14.296 1.00 92.31 213 GLY A N 1
ATOM 1726 C CA . GLY A 1 213 ? 4.145 -3.344 15.421 1.00 92.31 213 GLY A CA 1
ATOM 1727 C C . GLY A 1 213 ? 3.003 -2.427 14.989 1.00 92.31 213 GLY A C 1
ATOM 1728 O O . GLY A 1 213 ? 2.594 -2.438 13.824 1.00 92.31 213 GLY A O 1
ATOM 1729 N N . TYR A 1 214 ? 2.464 -1.650 15.931 1.00 97.00 214 TYR A N 1
ATOM 1730 C CA . TYR A 1 214 ? 1.399 -0.695 15.630 1.00 97.00 214 TYR A CA 1
ATOM 1731 C C . TYR A 1 214 ? 1.351 0.470 16.624 1.00 97.00 214 TYR A C 1
ATOM 1733 O O . TYR A 1 214 ? 1.242 0.293 17.836 1.00 97.00 214 TYR A O 1
ATOM 1741 N N . THR A 1 215 ? 1.383 1.673 16.070 1.00 97.00 215 THR A N 1
ATOM 1742 C CA . THR A 1 215 ? 1.158 2.967 16.715 1.00 97.00 215 THR A CA 1
ATOM 1743 C C . THR A 1 215 ? -0.009 3.628 15.991 1.00 97.00 215 THR A C 1
ATOM 1745 O O . THR A 1 215 ? -0.203 3.392 14.808 1.00 97.00 215 THR A O 1
ATOM 1748 N N . LEU A 1 216 ? -0.771 4.488 16.653 1.00 96.75 216 LEU A N 1
ATOM 1749 C CA . LEU A 1 216 ? -1.737 5.356 15.986 1.00 96.75 216 LEU A CA 1
ATOM 1750 C C . LEU A 1 216 ? -1.682 6.699 16.681 1.00 96.75 216 LEU A C 1
ATOM 1752 O O . LEU A 1 216 ? -1.999 6.776 17.861 1.00 96.75 216 LEU A O 1
ATOM 1756 N N . ARG A 1 217 ? -1.228 7.738 15.982 1.00 95.75 217 ARG A N 1
ATOM 1757 C CA . ARG A 1 217 ? -1.117 9.071 16.575 1.00 95.75 217 ARG A CA 1
ATOM 1758 C C . ARG A 1 217 ? -2.304 9.937 16.203 1.00 95.75 217 ARG A C 1
ATOM 1760 O O . ARG A 1 217 ? -2.686 9.982 15.036 1.00 95.75 217 ARG A O 1
ATOM 1767 N N . ASP A 1 218 ? -2.840 10.632 17.192 1.00 94.25 218 ASP A N 1
ATOM 1768 C CA . ASP A 1 218 ? -3.861 11.653 16.995 1.00 94.25 218 ASP A CA 1
ATOM 1769 C C . ASP A 1 218 ? -3.249 13.003 16.558 1.00 94.25 218 ASP A C 1
ATOM 1771 O O . ASP A 1 218 ? -2.041 13.144 16.336 1.00 94.25 218 ASP A O 1
ATOM 1775 N N . GLU A 1 219 ? -4.096 14.028 16.475 1.00 92.19 219 GLU A N 1
ATOM 1776 C CA . GLU A 1 219 ? -3.706 15.401 16.135 1.00 92.19 219 GLU A CA 1
ATOM 1777 C C . GLU A 1 219 ? -2.828 16.092 17.191 1.00 92.19 219 GLU A C 1
ATOM 1779 O O . GLU A 1 219 ? -2.146 17.071 16.886 1.00 92.19 219 GLU A O 1
ATOM 1784 N N . THR A 1 220 ? -2.793 15.570 18.420 1.00 93.69 220 THR A N 1
ATOM 1785 C CA . THR A 1 220 ? -1.880 16.023 19.481 1.00 93.69 220 THR A CA 1
ATOM 1786 C C . THR A 1 220 ? -0.537 15.287 19.443 1.00 93.69 220 THR A C 1
ATOM 1788 O O . THR A 1 220 ? 0.345 15.554 20.261 1.00 93.69 220 THR A O 1
ATOM 1791 N N . ASN A 1 221 ? -0.350 14.403 18.453 1.00 92.88 221 ASN A N 1
ATOM 1792 C CA . ASN A 1 221 ? 0.790 13.507 18.290 1.00 92.88 221 ASN A CA 1
ATOM 1793 C C . ASN A 1 221 ? 0.918 12.464 19.424 1.00 92.88 221 ASN A C 1
ATOM 1795 O O . ASN A 1 221 ? 1.994 11.887 19.629 1.00 92.88 221 ASN A O 1
ATOM 1799 N N . THR A 1 222 ? -0.175 12.190 20.134 1.00 95.00 222 THR A N 1
ATOM 1800 C CA . THR A 1 222 ? -0.272 11.193 21.204 1.00 95.00 222 THR A CA 1
ATOM 1801 C C . THR A 1 222 ? -0.568 9.827 20.601 1.00 95.00 222 THR A C 1
ATOM 1803 O O . THR A 1 222 ? -1.451 9.701 19.758 1.00 95.00 222 THR A O 1
ATOM 1806 N N . ASN A 1 223 ? 0.178 8.792 21.006 1.00 95.88 223 ASN A N 1
ATOM 1807 C CA . ASN A 1 223 ? -0.109 7.423 20.577 1.00 95.88 223 ASN A CA 1
ATOM 1808 C C . ASN A 1 223 ? -1.348 6.898 21.311 1.00 95.88 223 ASN A C 1
ATOM 1810 O O . ASN A 1 223 ? -1.279 6.649 22.510 1.00 95.88 223 ASN A O 1
ATOM 1814 N N . ILE A 1 224 ? -2.433 6.684 20.575 1.00 96.94 224 ILE A N 1
ATOM 1815 C CA . ILE A 1 224 ? -3.713 6.188 21.078 1.00 96.94 224 ILE A CA 1
ATOM 1816 C C . ILE A 1 224 ? -3.956 4.704 20.759 1.00 96.94 224 ILE A C 1
ATOM 1818 O O . ILE A 1 224 ? -5.022 4.180 21.057 1.00 96.94 224 ILE A O 1
ATOM 1822 N N . ALA A 1 225 ? -2.992 3.989 20.166 1.00 95.94 225 ALA A N 1
ATOM 1823 C CA . ALA A 1 225 ? -3.167 2.572 19.809 1.00 95.94 225 ALA A CA 1
ATOM 1824 C C . ALA A 1 225 ? -3.378 1.630 21.013 1.00 95.94 225 ALA A C 1
ATOM 1826 O O . ALA A 1 225 ? -3.813 0.495 20.832 1.00 95.94 225 ALA A O 1
ATOM 1827 N N . GLY A 1 226 ? -3.017 2.067 22.224 1.00 94.81 226 GLY A N 1
ATOM 1828 C CA . GLY A 1 226 ? -3.251 1.338 23.476 1.00 94.81 226 GLY A CA 1
ATOM 1829 C C . GLY A 1 226 ? -4.433 1.863 24.295 1.00 94.81 226 GLY A C 1
ATOM 1830 O O . GLY A 1 226 ? -4.635 1.399 25.413 1.00 94.81 226 GLY A O 1
ATOM 1831 N N . GLU A 1 227 ? -5.174 2.841 23.772 1.00 96.88 227 GLU A N 1
ATOM 1832 C CA . GLU A 1 227 ? -6.308 3.459 24.459 1.00 96.88 227 GLU A CA 1
ATOM 1833 C C . GLU A 1 227 ? -7.600 2.651 24.272 1.00 96.88 227 GLU A C 1
ATOM 1835 O O . GLU A 1 227 ? -7.648 1.630 23.582 1.00 96.88 227 GLU A O 1
ATOM 1840 N N . THR A 1 228 ? -8.677 3.110 24.913 1.00 96.81 228 THR A N 1
ATOM 1841 C CA . THR A 1 228 ? -10.006 2.496 24.774 1.00 96.81 228 THR A CA 1
ATOM 1842 C C . THR A 1 228 ? -10.522 2.543 23.332 1.00 96.81 228 THR A C 1
ATOM 1844 O O . THR A 1 228 ? -10.181 3.447 22.563 1.00 96.81 228 THR A O 1
ATOM 1847 N N . LEU A 1 229 ? -11.413 1.605 22.988 1.00 97.62 229 LEU A N 1
ATOM 1848 C CA . LEU A 1 229 ? -12.086 1.577 21.687 1.00 97.62 229 LEU A CA 1
ATOM 1849 C C . LEU A 1 229 ? -12.739 2.925 21.350 1.00 97.62 229 LEU A C 1
ATOM 1851 O O . LEU A 1 229 ? -12.601 3.379 20.223 1.00 97.62 229 LEU A O 1
ATOM 1855 N N . ASP A 1 230 ? -13.371 3.597 22.315 1.00 98.06 230 ASP A N 1
ATOM 1856 C CA . ASP A 1 230 ? -14.044 4.884 22.089 1.00 98.06 230 ASP A CA 1
ATOM 1857 C C . ASP A 1 230 ? -13.076 5.982 21.614 1.00 98.06 230 ASP A C 1
ATOM 1859 O O . ASP A 1 230 ? -13.412 6.772 20.730 1.00 98.06 230 ASP A O 1
ATOM 1863 N N . VAL A 1 231 ? -11.851 6.015 22.153 1.00 97.50 231 VAL A N 1
ATOM 1864 C CA . VAL A 1 231 ? -10.815 6.986 21.754 1.00 97.50 231 VAL A CA 1
ATOM 1865 C C . VAL A 1 231 ? -10.347 6.717 20.323 1.00 97.50 231 VAL A C 1
ATOM 1867 O O . VAL A 1 231 ? -10.269 7.639 19.511 1.00 97.50 231 VAL A O 1
ATOM 1870 N N . ILE A 1 232 ? -10.078 5.451 19.997 1.00 97.94 232 ILE A N 1
ATOM 1871 C CA . ILE A 1 232 ? -9.664 5.026 18.651 1.00 97.94 232 ILE A CA 1
ATOM 1872 C C . ILE A 1 232 ? -10.787 5.294 17.640 1.00 97.94 232 ILE A C 1
ATOM 1874 O O . ILE A 1 232 ? -10.546 5.857 16.570 1.00 97.94 232 ILE A O 1
ATOM 1878 N N . GLN A 1 233 ? -12.019 4.932 18.000 1.00 98.06 233 GLN A N 1
ATOM 1879 C CA . GLN A 1 233 ? -13.205 5.085 17.169 1.00 98.06 233 GLN A CA 1
ATOM 1880 C C . GLN A 1 233 ? -13.480 6.554 16.851 1.00 98.06 233 GLN A C 1
ATOM 1882 O O . GLN A 1 233 ? -13.768 6.877 15.703 1.00 98.06 233 GLN A O 1
ATOM 1887 N N . SER A 1 234 ? -13.317 7.447 17.832 1.00 97.38 234 SER A N 1
ATOM 1888 C CA . SER A 1 234 ? -13.464 8.891 17.637 1.00 97.38 234 SER A CA 1
ATOM 1889 C C . SER A 1 234 ? -12.541 9.419 16.532 1.00 97.38 234 SER A C 1
ATOM 1891 O O . SER A 1 234 ? -12.999 10.133 15.640 1.00 97.38 234 SER A O 1
ATOM 1893 N N . LEU A 1 235 ? -11.262 9.011 16.523 1.00 97.06 235 LEU A N 1
ATOM 1894 C CA . LEU A 1 235 ? -10.317 9.419 15.477 1.00 97.06 235 LEU A CA 1
ATOM 1895 C C . LEU A 1 235 ? -10.701 8.849 14.102 1.00 97.06 235 LEU A C 1
ATOM 1897 O O . LEU A 1 235 ? -10.669 9.571 13.105 1.00 97.06 235 LEU A O 1
ATOM 1901 N N . ILE A 1 236 ? -11.072 7.567 14.036 1.00 98.06 236 ILE A N 1
ATOM 1902 C CA . ILE A 1 236 ? -11.506 6.921 12.786 1.00 98.06 236 ILE A CA 1
ATOM 1903 C C . ILE A 1 236 ? -12.742 7.639 12.228 1.00 98.06 236 ILE A C 1
ATOM 1905 O O . ILE A 1 236 ? -12.766 8.018 11.056 1.00 98.06 236 ILE A O 1
ATOM 1909 N N . ASP A 1 237 ? -13.759 7.874 13.054 1.00 98.00 237 ASP A N 1
ATOM 1910 C CA . ASP A 1 237 ? -14.985 8.534 12.618 1.00 98.00 237 ASP A CA 1
ATOM 1911 C C . ASP A 1 237 ? -14.736 9.981 12.202 1.00 98.00 237 ASP A C 1
ATOM 1913 O O . ASP A 1 237 ? -15.238 10.388 11.154 1.00 98.00 237 ASP A O 1
ATOM 1917 N N . GLN A 1 238 ? -13.919 10.735 12.940 1.00 96.31 238 GLN A N 1
ATOM 1918 C CA . GLN A 1 238 ? -13.524 12.094 12.565 1.00 96.31 238 GLN A CA 1
ATOM 1919 C C . GLN A 1 238 ? -12.932 12.137 11.149 1.00 96.31 238 GLN A C 1
ATOM 1921 O O . GLN A 1 238 ? -13.307 12.990 10.351 1.00 96.31 238 GLN A O 1
ATOM 1926 N N . VAL A 1 239 ? -12.046 11.198 10.816 1.00 96.56 239 VAL A N 1
ATOM 1927 C CA . VAL A 1 239 ? -11.374 11.148 9.511 1.00 96.56 239 VAL A CA 1
ATOM 1928 C C . VAL A 1 239 ? -12.313 10.681 8.396 1.00 96.56 239 VAL A C 1
ATOM 1930 O O . VAL A 1 239 ? -12.370 11.295 7.334 1.00 96.56 239 VAL A O 1
ATOM 1933 N N . PHE A 1 240 ? -13.066 9.600 8.607 1.00 97.81 240 PHE A N 1
ATOM 1934 C CA . PHE A 1 240 ? -13.870 8.996 7.538 1.00 97.81 240 PHE A CA 1
ATOM 1935 C C . PHE A 1 240 ? -15.267 9.617 7.373 1.00 97.81 240 PHE A C 1
ATOM 1937 O O . PHE A 1 240 ? -15.919 9.358 6.362 1.00 97.81 240 PHE A O 1
ATOM 1944 N N . THR A 1 241 ? -15.734 10.454 8.306 1.00 97.44 241 THR A N 1
ATOM 1945 C CA . THR A 1 241 ? -16.947 11.273 8.095 1.00 97.44 241 THR A CA 1
ATOM 1946 C C . THR A 1 241 ? -16.671 12.594 7.387 1.00 97.44 241 THR A C 1
ATOM 1948 O O . THR A 1 241 ? -17.596 13.149 6.785 1.00 97.44 241 THR A O 1
ATOM 1951 N N . ASP A 1 242 ? -15.430 13.087 7.409 1.00 95.88 242 ASP A N 1
ATOM 1952 C CA . ASP A 1 242 ? -15.081 14.367 6.804 1.00 95.88 242 ASP A CA 1
ATOM 1953 C C . ASP A 1 242 ? -15.107 14.293 5.265 1.00 95.88 242 ASP A C 1
ATOM 1955 O O . ASP A 1 242 ? -14.209 13.766 4.603 1.00 95.88 242 ASP A O 1
ATOM 1959 N N . GLN A 1 243 ? -16.167 14.859 4.684 1.00 93.56 243 GLN A N 1
ATOM 1960 C CA . GLN A 1 243 ? -16.391 14.900 3.234 1.00 93.56 243 GLN A CA 1
ATOM 1961 C C . GLN A 1 243 ? -15.483 15.895 2.501 1.00 93.56 243 GLN A C 1
ATOM 1963 O O . GLN A 1 243 ? -15.411 15.876 1.266 1.00 93.56 243 GLN A O 1
ATOM 1968 N N . SER A 1 244 ? -14.812 16.784 3.235 1.00 93.38 244 SER A N 1
ATOM 1969 C CA . SER A 1 244 ? -13.884 17.749 2.652 1.00 93.38 244 SER A CA 1
ATOM 1970 C C . SER A 1 244 ? -12.511 17.139 2.356 1.00 93.38 244 SER A C 1
ATOM 1972 O O . SER A 1 244 ? -11.795 17.662 1.502 1.00 93.38 244 SER A O 1
ATOM 1974 N N . LEU A 1 245 ? -12.176 16.001 2.974 1.00 94.06 245 LEU A N 1
ATOM 1975 C CA . LEU A 1 245 ? -10.999 15.214 2.619 1.00 94.06 245 LEU A CA 1
ATOM 1976 C C . LEU A 1 245 ? -11.211 14.491 1.279 1.00 94.06 245 LEU A C 1
ATOM 1978 O O . LEU A 1 245 ? -12.313 14.025 0.962 1.00 94.06 245 LEU A O 1
ATOM 1982 N N . LYS A 1 246 ? -10.147 14.339 0.496 1.00 94.19 246 LYS A N 1
ATOM 1983 C CA . LYS A 1 246 ? -10.113 13.621 -0.783 1.00 94.19 246 LYS A CA 1
ATOM 1984 C C . LYS A 1 246 ? -9.208 12.404 -0.685 1.00 94.19 246 LYS A C 1
ATOM 1986 O O . LYS A 1 246 ? -8.291 12.376 0.129 1.00 94.19 246 LYS A O 1
ATOM 1991 N N . VAL A 1 247 ? -9.519 11.383 -1.480 1.00 95.50 247 VAL A N 1
ATOM 1992 C CA . VAL A 1 247 ? -8.699 10.175 -1.576 1.00 95.50 247 VAL A CA 1
ATOM 1993 C C . VAL A 1 247 ? -7.476 10.507 -2.413 1.00 95.50 247 VAL A C 1
ATOM 1995 O O . VAL A 1 247 ? -7.612 10.928 -3.558 1.00 95.50 247 VAL A O 1
ATOM 1998 N N . HIS A 1 248 ? -6.299 10.285 -1.847 1.00 94.56 248 HIS A N 1
ATOM 1999 C CA . HIS A 1 248 ? -5.039 10.361 -2.564 1.00 94.56 248 HIS A CA 1
ATOM 2000 C C . HIS A 1 248 ? -4.366 8.994 -2.572 1.00 94.56 248 HIS A C 1
ATOM 2002 O O . HIS A 1 248 ? -4.369 8.295 -1.558 1.00 94.56 248 HIS A O 1
ATOM 2008 N N . ALA A 1 249 ? -3.807 8.628 -3.722 1.00 96.25 249 ALA A N 1
ATOM 2009 C CA . ALA A 1 249 ? -3.148 7.355 -3.965 1.00 96.25 249 ALA A CA 1
ATOM 2010 C C . ALA A 1 249 ? -1.686 7.622 -4.322 1.00 96.25 249 ALA A C 1
ATOM 2012 O O . ALA A 1 249 ? -1.395 8.202 -5.369 1.00 96.25 249 ALA A O 1
ATOM 2013 N N . PHE A 1 250 ? -0.768 7.179 -3.471 1.00 96.00 250 PHE A N 1
ATOM 2014 C CA . PHE A 1 250 ? 0.665 7.379 -3.645 1.00 96.00 250 PHE A CA 1
ATOM 2015 C C . PHE A 1 250 ? 1.430 6.064 -3.649 1.00 96.00 250 PHE A C 1
ATOM 2017 O O . PHE A 1 250 ? 0.995 5.077 -3.068 1.00 96.00 250 PHE A O 1
ATOM 2024 N N . ILE A 1 251 ? 2.625 6.081 -4.221 1.00 96.25 251 ILE A N 1
ATOM 2025 C CA . ILE A 1 251 ? 3.652 5.064 -3.984 1.00 96.25 251 ILE A CA 1
ATOM 2026 C C . ILE A 1 251 ? 4.867 5.717 -3.344 1.00 96.25 251 ILE A C 1
ATOM 2028 O O . ILE A 1 251 ? 5.134 6.895 -3.578 1.00 96.25 251 ILE A O 1
ATOM 2032 N N . GLN A 1 252 ? 5.626 4.947 -2.570 1.00 94.88 252 GLN A N 1
ATOM 2033 C CA . GLN A 1 252 ? 7.007 5.315 -2.269 1.00 94.88 252 GLN A CA 1
ATOM 2034 C C . GLN A 1 252 ? 7.876 4.956 -3.482 1.00 94.88 252 GLN A C 1
ATOM 2036 O O . GLN A 1 252 ? 7.788 3.817 -3.962 1.00 94.88 252 GLN A O 1
ATOM 2041 N N . PRO A 1 253 ? 8.703 5.878 -4.012 1.00 94.50 253 PRO A N 1
ATOM 2042 C CA . PRO A 1 253 ? 9.614 5.549 -5.102 1.00 94.50 253 PRO A CA 1
ATOM 2043 C C . PRO A 1 253 ? 10.652 4.510 -4.648 1.00 94.50 253 PRO A C 1
ATOM 2045 O O . PRO A 1 253 ? 10.845 4.320 -3.445 1.00 94.50 253 PRO A O 1
ATOM 2048 N N . PRO A 1 254 ? 11.368 3.838 -5.568 1.00 94.75 254 PRO A N 1
ATOM 2049 C CA . PRO A 1 254 ? 12.295 2.760 -5.220 1.00 94.75 254 PRO A CA 1
ATOM 2050 C C . PRO A 1 254 ? 13.341 3.140 -4.159 1.00 94.75 254 PRO A C 1
ATOM 2052 O O . PRO A 1 254 ? 13.698 2.312 -3.325 1.00 94.75 254 PRO A O 1
ATOM 2055 N N . HIS A 1 255 ? 13.787 4.399 -4.142 1.00 91.94 255 HIS A N 1
ATOM 2056 C CA . HIS A 1 255 ? 14.740 4.912 -3.156 1.00 91.94 255 HIS A CA 1
ATOM 2057 C C . HIS A 1 255 ? 14.127 5.209 -1.775 1.00 91.94 255 HIS A C 1
ATOM 2059 O O . HIS A 1 255 ? 14.867 5.411 -0.828 1.00 91.94 255 HIS A O 1
ATOM 2065 N N . GLU A 1 256 ? 12.807 5.185 -1.613 1.00 92.75 256 GLU A N 1
ATOM 2066 C CA . GLU A 1 256 ? 12.135 5.381 -0.317 1.00 92.75 256 GLU A CA 1
ATOM 2067 C C . GLU A 1 256 ? 11.351 4.146 0.140 1.00 92.75 256 GLU A C 1
ATOM 2069 O O . GLU A 1 256 ? 10.911 4.078 1.291 1.00 92.75 256 GLU A O 1
ATOM 2074 N N . ASN A 1 257 ? 11.200 3.157 -0.741 1.00 90.31 257 ASN A N 1
ATOM 2075 C CA . ASN A 1 257 ? 10.382 1.982 -0.512 1.00 90.31 257 ASN A CA 1
ATOM 2076 C C . ASN A 1 257 ? 11.104 0.939 0.359 1.00 90.31 257 ASN A C 1
ATOM 2078 O O . ASN A 1 257 ? 12.274 0.607 0.160 1.00 90.31 257 ASN A O 1
ATOM 2082 N N . SER A 1 258 ? 10.378 0.392 1.332 1.00 89.62 258 SER A N 1
ATOM 2083 C CA . SER A 1 258 ? 10.885 -0.636 2.250 1.00 89.62 258 SER A CA 1
ATOM 2084 C C . SER A 1 258 ? 10.446 -2.056 1.892 1.00 89.62 258 SER A C 1
ATOM 2086 O O . SER A 1 258 ? 10.934 -3.016 2.495 1.00 89.62 258 SER A O 1
ATOM 2088 N N . GLN A 1 259 ? 9.520 -2.208 0.942 1.00 93.50 259 GLN A N 1
ATOM 2089 C CA . GLN A 1 259 ? 8.985 -3.492 0.496 1.00 93.50 259 GLN A CA 1
ATOM 2090 C C . GLN A 1 259 ? 9.148 -3.635 -1.017 1.00 93.50 259 GLN A C 1
ATOM 2092 O O . GLN A 1 259 ? 8.925 -2.689 -1.761 1.00 93.50 259 GLN A O 1
ATOM 2097 N N . VAL A 1 260 ? 9.509 -4.825 -1.490 1.00 93.31 260 VAL A N 1
ATOM 2098 C CA . VAL A 1 260 ? 9.688 -5.075 -2.929 1.00 93.31 260 VAL A CA 1
ATOM 2099 C C . VAL A 1 260 ? 8.379 -5.374 -3.653 1.00 93.31 260 VAL A C 1
ATOM 2101 O O . VAL A 1 260 ? 8.398 -5.494 -4.864 1.00 93.31 260 VAL A O 1
ATOM 2104 N N . LEU A 1 261 ? 7.256 -5.518 -2.946 1.00 95.69 261 LEU A N 1
ATOM 2105 C CA . LEU A 1 261 ? 5.931 -5.582 -3.562 1.00 95.69 261 LEU A CA 1
ATOM 2106 C C . LEU A 1 261 ? 5.399 -4.164 -3.759 1.00 95.69 261 LEU A C 1
ATOM 2108 O O . LEU A 1 261 ? 5.309 -3.407 -2.787 1.00 95.69 261 LEU A O 1
ATOM 2112 N N . SER A 1 262 ? 4.989 -3.830 -4.981 1.00 96.88 262 SER A N 1
ATOM 2113 C CA . SER A 1 262 ? 4.308 -2.566 -5.244 1.00 96.88 262 SER A CA 1
ATOM 2114 C C . SER A 1 262 ? 2.994 -2.486 -4.465 1.00 96.88 262 SER A C 1
ATOM 2116 O O . SER A 1 262 ? 2.166 -3.400 -4.499 1.00 96.88 262 SER A O 1
ATOM 2118 N N . HIS A 1 263 ? 2.799 -1.380 -3.758 1.00 97.19 263 HIS A N 1
ATOM 2119 C CA . HIS A 1 263 ? 1.612 -1.117 -2.957 1.00 97.19 263 HIS A CA 1
ATOM 2120 C C . HIS A 1 263 ? 1.286 0.371 -2.991 1.00 97.19 263 HIS A C 1
ATOM 2122 O O . HIS A 1 263 ? 2.184 1.211 -3.022 1.00 97.19 263 HIS A O 1
ATOM 2128 N N . ILE A 1 264 ? -0.008 0.688 -3.001 1.00 98.25 264 ILE A N 1
ATOM 2129 C CA . ILE A 1 264 ? -0.480 2.074 -3.010 1.00 98.25 264 ILE A CA 1
ATOM 2130 C C . ILE A 1 264 ? -0.763 2.491 -1.576 1.00 98.25 264 ILE A C 1
ATOM 2132 O O . ILE A 1 264 ? -1.625 1.907 -0.925 1.00 98.25 264 ILE A O 1
ATOM 2136 N N . HIS A 1 265 ? -0.085 3.528 -1.108 1.00 97.06 265 HIS A N 1
ATOM 2137 C CA . HIS A 1 265 ? -0.428 4.250 0.105 1.00 97.06 265 HIS A CA 1
ATOM 2138 C C . HIS A 1 265 ? -1.626 5.151 -0.168 1.00 97.06 265 HIS A C 1
ATOM 2140 O O . HIS A 1 265 ? -1.579 6.040 -1.019 1.00 97.06 265 HIS A O 1
ATOM 2146 N N . VAL A 1 266 ? -2.706 4.921 0.561 1.00 97.31 266 VAL A N 1
ATOM 2147 C CA . VAL A 1 266 ? -3.930 5.705 0.457 1.00 97.31 266 VAL A CA 1
ATOM 2148 C C . VAL A 1 266 ? -4.007 6.644 1.647 1.00 97.31 266 VAL A C 1
ATOM 2150 O O . VAL A 1 266 ? -3.764 6.218 2.774 1.00 97.31 266 VAL A O 1
ATOM 2153 N N . PHE A 1 267 ? -4.364 7.903 1.401 1.00 95.19 267 PHE A N 1
ATOM 2154 C CA . PHE A 1 267 ? -4.623 8.900 2.439 1.00 95.19 267 PHE A CA 1
ATOM 2155 C C . PHE A 1 267 ? -5.901 9.686 2.143 1.00 95.19 267 PHE A C 1
ATOM 2157 O O . PHE A 1 267 ? -6.305 9.836 0.990 1.00 95.19 267 PHE A O 1
ATOM 2164 N N . LEU A 1 268 ? -6.516 10.230 3.196 1.00 94.62 268 LEU A N 1
ATOM 2165 C CA . LEU A 1 268 ? -7.606 11.199 3.118 1.00 94.62 268 LEU A CA 1
ATOM 2166 C C . LEU A 1 268 ? -7.107 12.587 3.528 1.00 94.62 268 LEU A C 1
ATOM 2168 O O . LEU A 1 268 ? -6.923 12.842 4.718 1.00 94.62 268 LEU A O 1
ATOM 2172 N N . LEU A 1 269 ? -6.891 13.483 2.564 1.00 92.12 269 LEU A N 1
ATOM 2173 C CA . LEU A 1 269 ? -6.218 14.776 2.778 1.00 92.12 269 LEU A CA 1
ATOM 2174 C C . LEU A 1 269 ? -6.997 15.932 2.135 1.00 92.12 269 LEU A C 1
ATOM 2176 O O . LEU A 1 269 ? -7.855 15.707 1.283 1.00 92.12 269 LEU A O 1
ATOM 2180 N N . HIS A 1 270 ? -6.734 17.170 2.556 1.00 88.38 270 HIS A N 1
ATOM 2181 C CA . HIS A 1 270 ? -7.283 18.353 1.887 1.00 88.38 270 HIS A CA 1
ATOM 2182 C C . HIS A 1 270 ? -6.405 18.763 0.701 1.00 88.38 270 HIS A C 1
ATOM 2184 O O . HIS A 1 270 ? -5.178 18.748 0.784 1.00 88.38 270 HIS A O 1
ATOM 2190 N N . GLU A 1 271 ? -7.027 19.249 -0.369 1.00 79.25 271 GLU A N 1
ATOM 2191 C CA . GLU A 1 271 ? -6.317 19.948 -1.441 1.00 79.25 271 GLU A CA 1
ATOM 2192 C C . GLU A 1 271 ? -6.093 21.426 -1.059 1.00 79.25 271 GLU A C 1
ATOM 2194 O O . GLU A 1 271 ? -7.007 22.048 -0.508 1.00 79.25 271 GLU A O 1
ATOM 2199 N N . PRO A 1 272 ? -4.925 22.039 -1.350 1.00 62.94 272 PRO A N 1
ATOM 2200 C CA . PRO A 1 272 ? -3.714 21.493 -1.977 1.00 62.94 272 PRO A CA 1
ATOM 2201 C C . PRO A 1 272 ? -2.636 21.043 -0.961 1.00 62.94 272 PRO A C 1
ATOM 2203 O O . PRO A 1 272 ? -1.474 20.926 -1.330 1.00 62.94 272 PRO A O 1
ATOM 2206 N N . GLN A 1 273 ? -2.980 20.816 0.310 1.00 60.59 273 GLN A N 1
ATOM 2207 C CA . GLN A 1 273 ? -2.035 20.576 1.423 1.00 60.59 273 GLN A CA 1
ATOM 2208 C C . GLN A 1 273 ? -1.566 19.110 1.530 1.00 60.59 273 GLN A C 1
ATOM 2210 O O . GLN A 1 273 ? -1.337 18.595 2.622 1.00 60.59 273 GLN A O 1
ATOM 2215 N N . TRP A 1 274 ? -1.483 18.401 0.404 1.00 63.78 274 TRP A N 1
ATOM 2216 C CA . TRP A 1 274 ? -1.473 16.937 0.377 1.00 63.78 274 TRP A CA 1
ATOM 2217 C C . TRP A 1 274 ? -0.199 16.302 0.948 1.00 63.78 274 TRP A C 1
ATOM 2219 O O . TRP A 1 274 ? -0.264 15.145 1.336 1.00 63.78 274 TRP A O 1
ATOM 2229 N N . LEU A 1 275 ? 0.934 17.002 1.063 1.00 62.56 275 LEU A N 1
ATOM 2230 C CA . LEU A 1 275 ? 2.172 16.385 1.559 1.00 62.56 275 LEU A CA 1
ATOM 2231 C C . LEU A 1 275 ? 3.172 17.365 2.198 1.00 62.56 275 LEU A C 1
ATOM 2233 O O . LEU A 1 275 ? 4.342 17.032 2.169 1.00 62.56 275 LEU A O 1
ATOM 2237 N N . ASP A 1 276 ? 2.783 18.513 2.774 1.00 65.00 276 ASP A N 1
ATOM 2238 C CA . ASP A 1 276 ? 3.743 19.507 3.321 1.00 65.00 276 ASP A CA 1
ATOM 2239 C C . ASP A 1 276 ? 4.910 18.849 4.112 1.00 65.00 276 ASP A C 1
ATOM 2241 O O . ASP A 1 276 ? 4.753 18.463 5.276 1.00 65.00 276 ASP A O 1
ATOM 2245 N N . GLY A 1 277 ? 6.089 18.718 3.481 1.00 65.00 277 GLY A N 1
ATOM 2246 C CA . GLY A 1 277 ? 7.293 18.093 4.052 1.00 65.00 277 GLY A CA 1
ATOM 2247 C C . GLY A 1 277 ? 7.498 16.585 3.799 1.00 65.00 277 GLY A C 1
ATOM 2248 O O . GLY A 1 277 ? 8.390 15.992 4.407 1.00 65.00 277 GLY A O 1
ATOM 2249 N N . ALA A 1 278 ? 6.707 15.959 2.930 1.00 69.19 278 ALA A N 1
ATOM 2250 C CA . ALA A 1 278 ? 6.757 14.541 2.559 1.00 69.19 278 ALA A CA 1
ATOM 2251 C C . ALA A 1 278 ? 6.689 14.303 1.040 1.00 69.19 278 ALA A C 1
ATOM 2253 O O . ALA A 1 278 ? 6.584 13.158 0.599 1.00 69.19 278 ALA A O 1
ATOM 2254 N N . GLU A 1 279 ? 6.789 15.360 0.235 1.00 75.62 279 GLU A N 1
ATOM 2255 C CA . GLU A 1 279 ? 6.719 15.318 -1.228 1.00 75.62 279 GLU A CA 1
ATOM 2256 C C . GLU A 1 279 ? 7.853 14.486 -1.845 1.00 75.62 279 GLU A C 1
ATOM 2258 O O . GLU A 1 279 ? 7.712 13.926 -2.928 1.00 75.62 279 GLU A O 1
ATOM 2263 N N . GLU A 1 280 ? 8.988 14.377 -1.154 1.00 80.88 280 GLU A N 1
ATOM 2264 C CA . GLU A 1 280 ? 10.105 13.537 -1.594 1.00 80.88 280 GLU A CA 1
ATOM 2265 C C . GLU A 1 280 ? 9.858 12.043 -1.342 1.00 80.88 280 GLU A C 1
ATOM 2267 O O . GLU A 1 280 ? 10.436 11.211 -2.037 1.00 80.88 280 GLU A O 1
ATOM 2272 N N . ASN A 1 281 ? 8.968 11.710 -0.400 1.00 89.31 281 ASN A N 1
ATOM 2273 C CA . ASN A 1 281 ? 8.712 10.339 0.038 1.00 89.31 281 ASN A CA 1
ATOM 2274 C C . ASN A 1 281 ? 7.617 9.637 -0.772 1.00 89.31 281 ASN A C 1
ATOM 2276 O O . ASN A 1 281 ? 7.538 8.411 -0.731 1.00 89.31 281 ASN A O 1
ATOM 2280 N N . TYR A 1 282 ? 6.761 10.388 -1.470 1.00 92.88 282 TYR A N 1
ATOM 2281 C CA . TYR A 1 282 ? 5.557 9.860 -2.109 1.00 92.88 282 TYR A CA 1
ATOM 2282 C C . TYR A 1 282 ? 5.319 10.479 -3.480 1.00 92.88 282 TYR A C 1
ATOM 2284 O O . TYR A 1 282 ? 5.285 11.700 -3.616 1.00 92.88 282 TYR A O 1
ATOM 2292 N N . TYR A 1 283 ? 5.066 9.632 -4.478 1.00 94.44 283 TYR A N 1
ATOM 2293 C CA . TYR A 1 283 ? 4.660 10.048 -5.820 1.00 94.44 283 TYR A CA 1
ATOM 2294 C C . TYR A 1 283 ? 3.210 9.676 -6.096 1.00 94.44 283 TYR A C 1
ATOM 2296 O O . TYR A 1 283 ? 2.762 8.579 -5.763 1.00 94.44 283 TYR A O 1
ATOM 2304 N N . ASP A 1 284 ? 2.476 10.610 -6.702 1.00 94.44 284 ASP A N 1
ATOM 2305 C CA . ASP A 1 284 ? 1.062 10.456 -7.041 1.00 94.44 284 ASP A CA 1
ATOM 2306 C C . ASP A 1 284 ? 0.861 9.420 -8.151 1.00 94.44 284 ASP A C 1
ATOM 2308 O O . ASP A 1 284 ? 1.423 9.521 -9.244 1.00 94.44 284 ASP A O 1
ATOM 2312 N N . CYS A 1 285 ? 0.024 8.421 -7.867 1.00 97.50 285 CYS A N 1
ATOM 2313 C CA . CYS A 1 285 ? -0.226 7.311 -8.780 1.00 97.50 285 CYS A CA 1
ATOM 2314 C C . CYS A 1 285 ? -0.922 7.773 -10.062 1.00 97.50 285 CYS A C 1
ATOM 2316 O O . CYS A 1 285 ? -0.650 7.215 -11.122 1.00 97.50 285 CYS A O 1
ATOM 2318 N N . ASN A 1 286 ? -1.794 8.788 -9.997 1.00 96.50 286 ASN A N 1
ATOM 2319 C CA . ASN A 1 286 ? -2.467 9.305 -11.193 1.00 96.50 286 ASN A CA 1
ATOM 2320 C C . ASN A 1 286 ? -1.470 9.997 -12.130 1.00 96.50 286 ASN A C 1
ATOM 2322 O O . ASN A 1 286 ? -1.548 9.832 -13.346 1.00 96.50 286 ASN A O 1
ATOM 2326 N N . THR A 1 287 ? -0.504 10.721 -11.565 1.00 96.31 287 THR A N 1
ATOM 2327 C CA . THR A 1 287 ? 0.594 11.352 -12.301 1.00 96.31 287 THR A CA 1
ATOM 2328 C C . THR A 1 287 ? 1.476 10.300 -12.965 1.00 96.31 287 THR A C 1
ATOM 2330 O O . THR A 1 287 ? 1.712 10.387 -14.168 1.00 96.31 287 THR A O 1
ATOM 2333 N N . ILE A 1 288 ? 1.897 9.268 -12.223 1.00 98.12 288 ILE A N 1
ATOM 2334 C CA . ILE A 1 288 ? 2.680 8.149 -12.777 1.00 98.12 288 ILE A CA 1
ATOM 2335 C C . ILE A 1 288 ? 1.919 7.465 -13.915 1.00 98.12 288 ILE A C 1
ATOM 2337 O O . ILE A 1 288 ? 2.466 7.267 -14.996 1.00 98.12 288 ILE A O 1
ATOM 2341 N N . LEU A 1 289 ? 0.652 7.121 -13.686 1.00 98.31 289 LEU A N 1
ATOM 2342 C CA . LEU A 1 289 ? -0.191 6.435 -14.657 1.00 98.31 289 LEU A CA 1
ATOM 2343 C C . LEU A 1 289 ? -0.360 7.238 -15.948 1.00 98.31 289 LEU A C 1
ATOM 2345 O O . LEU A 1 289 ? -0.267 6.672 -17.035 1.00 98.31 289 LEU A O 1
ATOM 2349 N N . ARG A 1 290 ? -0.609 8.547 -15.833 1.00 97.88 290 ARG A N 1
ATOM 2350 C CA . ARG A 1 290 ? -0.731 9.437 -16.989 1.00 97.88 290 ARG A CA 1
ATOM 2351 C C . ARG A 1 290 ? 0.572 9.475 -17.787 1.00 97.88 290 ARG A C 1
ATOM 2353 O O . ARG A 1 290 ? 0.536 9.199 -18.979 1.00 97.88 290 ARG A O 1
ATOM 2360 N N . LEU A 1 291 ? 1.702 9.734 -17.125 1.00 97.38 291 LEU A N 1
ATOM 2361 C CA . LEU A 1 291 ? 3.014 9.784 -17.780 1.00 97.38 291 LEU A CA 1
ATOM 2362 C C . LEU A 1 291 ? 3.359 8.452 -18.457 1.00 97.38 291 LEU A C 1
ATOM 2364 O O . LEU A 1 291 ? 3.854 8.437 -19.575 1.00 97.38 291 LEU A O 1
ATOM 2368 N N . LYS A 1 292 ? 3.048 7.315 -17.824 1.00 97.06 292 LYS A N 1
ATOM 2369 C CA . LYS A 1 292 ? 3.261 5.994 -18.430 1.00 97.06 292 LYS A CA 1
ATOM 2370 C C . LYS A 1 292 ? 2.455 5.779 -19.707 1.00 97.06 292 LYS A C 1
ATOM 2372 O O . LYS A 1 292 ? 2.983 5.175 -20.635 1.00 97.06 292 LYS A O 1
ATOM 2377 N N . LYS A 1 293 ? 1.206 6.253 -19.751 1.00 96.44 293 LYS A N 1
ATOM 2378 C CA . LYS A 1 293 ? 0.366 6.183 -20.956 1.00 96.44 293 LYS A CA 1
ATOM 2379 C C . LYS A 1 293 ? 0.921 7.071 -22.068 1.00 96.44 293 LYS A C 1
ATOM 2381 O O . LYS A 1 293 ? 1.107 6.576 -23.170 1.00 96.44 293 LYS A O 1
ATOM 2386 N N . GLU A 1 294 ? 1.285 8.313 -21.752 1.00 94.94 294 GLU A N 1
ATOM 2387 C CA . GLU A 1 294 ? 1.905 9.247 -22.707 1.00 94.94 294 GLU A CA 1
ATOM 2388 C C . GLU A 1 294 ? 3.202 8.664 -23.300 1.00 94.94 294 GLU A C 1
ATOM 2390 O O . GLU A 1 294 ? 3.360 8.598 -24.514 1.00 94.94 294 GLU A O 1
ATOM 2395 N N . MET A 1 295 ? 4.088 8.121 -22.458 1.00 91.56 295 MET A N 1
ATOM 2396 C CA . MET A 1 295 ? 5.326 7.473 -22.912 1.00 91.56 295 MET A CA 1
ATOM 2397 C C . MET A 1 295 ? 5.090 6.213 -23.760 1.00 91.56 295 MET A C 1
ATOM 2399 O O . MET A 1 295 ? 5.985 5.808 -24.496 1.00 91.56 295 MET A O 1
ATOM 2403 N N . ALA A 1 296 ? 3.957 5.522 -23.604 1.00 89.94 296 ALA A N 1
ATOM 2404 C CA . ALA A 1 296 ? 3.625 4.359 -24.426 1.00 89.94 296 ALA A CA 1
ATOM 2405 C C . ALA A 1 296 ? 3.113 4.790 -25.808 1.00 89.94 296 ALA A C 1
ATOM 2407 O O . ALA A 1 296 ? 3.539 4.226 -26.812 1.00 89.94 296 ALA A O 1
ATOM 2408 N N . GLU A 1 297 ? 2.272 5.826 -25.854 1.00 86.62 297 GLU A N 1
ATOM 2409 C CA . GLU A 1 297 ? 1.768 6.431 -27.093 1.00 86.62 297 GLU A CA 1
ATOM 2410 C C . GLU A 1 297 ? 2.918 6.990 -27.952 1.00 86.62 297 GLU A C 1
ATOM 2412 O O . GLU A 1 297 ? 2.975 6.729 -29.151 1.00 86.62 297 GLU A O 1
ATOM 2417 N N . GLU A 1 298 ? 3.901 7.662 -27.339 1.00 80.31 298 GLU A N 1
ATOM 2418 C CA . GLU A 1 298 ? 5.090 8.171 -28.044 1.00 80.31 298 GLU A CA 1
ATOM 2419 C C . GLU A 1 298 ? 5.924 7.058 -28.709 1.00 80.31 298 GLU A C 1
ATOM 2421 O O . GLU A 1 298 ? 6.512 7.270 -29.769 1.00 80.31 298 GLU A O 1
ATOM 2426 N N . VAL A 1 299 ? 5.984 5.863 -28.110 1.00 75.19 299 VAL A N 1
ATOM 2427 C CA . VAL A 1 299 ? 6.707 4.716 -28.686 1.00 75.19 299 VAL A CA 1
ATOM 2428 C C . VAL A 1 299 ? 5.945 4.133 -29.874 1.00 75.19 299 VAL A C 1
ATOM 2430 O O . VAL A 1 299 ? 6.560 3.860 -30.905 1.00 75.19 299 VAL A O 1
ATOM 2433 N N . GLU A 1 300 ? 4.622 3.986 -29.761 1.00 72.94 300 GLU A N 1
ATOM 2434 C CA . GLU A 1 300 ? 3.775 3.492 -30.855 1.00 72.94 300 GLU A CA 1
ATOM 2435 C C . GLU A 1 300 ? 3.839 4.427 -32.079 1.00 72.94 300 GLU A C 1
ATOM 2437 O O . GLU A 1 300 ? 4.020 3.957 -33.204 1.00 72.94 300 GLU A O 1
ATOM 2442 N N . GLU A 1 301 ? 3.808 5.751 -31.880 1.00 65.62 301 GLU A N 1
ATOM 2443 C CA . GLU A 1 301 ? 3.929 6.725 -32.978 1.00 65.62 301 GLU A CA 1
ATOM 2444 C C . GLU A 1 301 ? 5.291 6.666 -33.697 1.00 65.62 301 GLU A C 1
ATOM 2446 O O . GLU A 1 301 ? 5.365 6.847 -34.918 1.00 65.62 301 GLU A O 1
ATOM 2451 N N . VAL A 1 302 ? 6.383 6.397 -32.970 1.00 70.50 302 VAL A N 1
ATOM 2452 C CA . VAL A 1 302 ? 7.724 6.249 -33.561 1.00 70.50 302 VAL A CA 1
ATOM 2453 C C . VAL A 1 302 ? 7.834 4.952 -34.366 1.00 70.50 302 VAL A C 1
ATOM 2455 O O . VAL A 1 302 ? 8.390 4.971 -35.467 1.00 70.50 302 VAL A O 1
ATOM 2458 N N . GLU A 1 303 ? 7.281 3.843 -33.868 1.00 68.19 303 GLU A N 1
ATOM 2459 C CA . GLU A 1 303 ? 7.287 2.557 -34.579 1.00 68.19 303 GLU A CA 1
ATOM 2460 C C . GLU A 1 303 ? 6.427 2.585 -35.855 1.00 68.19 303 GLU A C 1
ATOM 2462 O O . GLU A 1 303 ? 6.824 2.021 -36.878 1.00 68.19 303 GLU A O 1
ATOM 2467 N N . GLU A 1 304 ? 5.289 3.288 -35.847 1.00 63.19 304 GLU A N 1
ATOM 2468 C CA . GLU A 1 304 ? 4.451 3.479 -37.041 1.00 63.19 304 GLU A CA 1
ATOM 2469 C C . GLU A 1 304 ? 5.055 4.478 -38.053 1.00 63.19 304 GLU A C 1
ATOM 2471 O O . GLU A 1 304 ? 4.747 4.428 -39.251 1.00 63.19 304 GLU A O 1
ATOM 2476 N N . GLY A 1 305 ? 5.937 5.372 -37.592 1.00 49.78 305 GLY A N 1
ATOM 2477 C CA . GLY A 1 305 ? 6.574 6.427 -38.382 1.00 49.78 305 GLY A CA 1
ATOM 2478 C C . GLY A 1 305 ? 7.862 6.038 -39.124 1.00 49.78 305 GLY A C 1
ATOM 2479 O O . GLY A 1 305 ? 8.307 6.810 -39.979 1.00 49.78 305 GLY A O 1
ATOM 2480 N N . GLU A 1 306 ? 8.468 4.873 -38.855 1.00 44.72 306 GLU A N 1
ATOM 2481 C CA . GLU A 1 306 ? 9.665 4.400 -39.571 1.00 44.72 306 GLU A CA 1
ATOM 2482 C C . GLU A 1 306 ? 9.306 3.572 -40.830 1.00 44.72 306 GLU A C 1
ATOM 2484 O O . GLU A 1 306 ? 8.968 2.389 -40.735 1.00 44.72 306 GLU A O 1
ATOM 2489 N N . PRO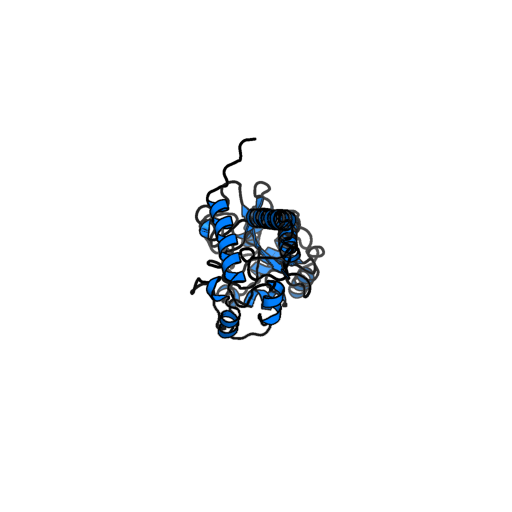 A 1 307 ? 9.431 4.113 -42.064 1.00 44.53 307 PRO A N 1
ATOM 2490 C CA . PRO A 1 307 ? 9.317 3.297 -43.265 1.00 44.53 307 PRO A CA 1
ATOM 2491 C C . PRO A 1 307 ? 10.498 2.322 -43.332 1.00 44.53 307 PRO A C 1
ATOM 2493 O O . PRO A 1 307 ? 11.655 2.726 -43.462 1.00 44.53 307 PRO A O 1
ATOM 2496 N N . GLY A 1 308 ? 10.189 1.024 -43.275 1.00 42.75 308 GLY A N 1
ATOM 2497 C CA . GLY A 1 308 ? 11.162 -0.062 -43.301 1.00 42.75 308 GLY A CA 1
ATOM 2498 C C . GLY A 1 308 ? 12.247 0.125 -44.365 1.00 42.75 308 GLY A C 1
ATOM 2499 O O . GLY A 1 308 ? 11.994 0.067 -45.570 1.00 42.75 308 GLY A O 1
ATOM 2500 N N . LEU A 1 309 ? 13.491 0.299 -43.914 1.00 39.00 309 LEU A N 1
ATOM 2501 C CA . LEU A 1 309 ? 14.681 0.238 -44.757 1.00 39.00 309 LEU A CA 1
ATOM 2502 C C . LEU A 1 309 ? 14.873 -1.202 -45.254 1.00 39.00 309 LEU A C 1
ATOM 2504 O O . LEU A 1 309 ? 15.657 -1.982 -44.710 1.00 39.00 309 LEU A O 1
ATOM 2508 N N . THR A 1 310 ? 14.189 -1.568 -46.339 1.00 38.62 310 THR A N 1
ATOM 2509 C CA . THR A 1 310 ? 14.572 -2.732 -47.139 1.00 38.62 310 THR A CA 1
ATOM 2510 C C . THR A 1 310 ? 15.977 -2.499 -47.688 1.00 38.62 310 THR A C 1
ATOM 2512 O O . THR A 1 310 ? 16.178 -1.701 -48.603 1.00 38.62 310 THR A O 1
ATOM 2515 N N . ARG A 1 311 ? 16.967 -3.213 -47.139 1.00 39.09 311 ARG A N 1
ATOM 2516 C CA . ARG A 1 311 ? 18.307 -3.331 -47.726 1.00 39.09 311 ARG A CA 1
ATOM 2517 C C . ARG A 1 311 ? 18.193 -3.987 -49.103 1.00 39.09 311 ARG A C 1
ATOM 2519 O O . ARG A 1 311 ? 18.210 -5.209 -49.222 1.00 39.09 311 ARG A O 1
ATOM 2526 N N . THR A 1 312 ? 18.125 -3.187 -50.160 1.00 36.94 312 THR A N 1
ATOM 2527 C CA . THR A 1 312 ? 18.395 -3.671 -51.514 1.00 36.94 312 THR A CA 1
ATOM 2528 C C . THR A 1 312 ? 19.888 -3.956 -51.636 1.00 36.94 312 THR A C 1
ATOM 2530 O O . THR A 1 312 ? 20.702 -3.039 -51.760 1.00 36.94 312 THR A O 1
ATOM 2533 N N . PHE A 1 313 ? 20.262 -5.235 -51.599 1.00 39.47 313 PHE A N 1
ATOM 2534 C CA . PHE A 1 313 ? 21.572 -5.676 -52.066 1.00 39.47 313 PHE A CA 1
ATOM 2535 C C . PHE A 1 313 ? 21.668 -5.392 -53.567 1.00 39.47 313 PHE A C 1
ATOM 2537 O O . PHE A 1 313 ? 21.042 -6.067 -54.381 1.00 39.47 313 PHE A O 1
ATOM 2544 N N . SER A 1 314 ? 22.450 -4.380 -53.940 1.00 38.78 314 SER A N 1
ATOM 2545 C CA . SER A 1 314 ? 22.871 -4.214 -55.330 1.00 38.78 314 SER A CA 1
ATOM 2546 C C . SER A 1 314 ? 23.987 -5.218 -55.623 1.00 38.78 314 SER A C 1
ATOM 2548 O O . SER A 1 314 ? 25.108 -5.086 -55.139 1.00 38.78 314 SER A O 1
ATOM 2550 N N . VAL A 1 315 ? 23.668 -6.257 -56.393 1.00 41.19 315 VAL A N 1
ATOM 2551 C CA . VAL A 1 315 ? 24.675 -7.100 -57.043 1.00 41.19 315 VAL A CA 1
ATOM 2552 C C . VAL A 1 315 ? 24.952 -6.465 -58.402 1.00 41.19 315 VAL A C 1
ATOM 2554 O O . VAL A 1 315 ? 24.083 -6.454 -59.271 1.00 41.19 315 VAL A O 1
ATOM 2557 N N . ARG A 1 316 ? 26.144 -5.887 -58.573 1.00 38.75 316 ARG A N 1
ATOM 2558 C CA . ARG A 1 316 ? 26.671 -5.532 -59.895 1.00 38.75 316 ARG A CA 1
ATOM 2559 C C . ARG A 1 316 ? 27.391 -6.757 -60.460 1.00 38.75 316 ARG A C 1
ATOM 2561 O O . ARG A 1 316 ? 28.375 -7.189 -59.865 1.00 38.75 316 ARG A O 1
ATOM 2568 N N . ASN A 1 317 ? 26.892 -7.268 -61.584 1.00 41.38 317 ASN A N 1
ATOM 2569 C CA . ASN A 1 317 ? 27.696 -7.974 -62.584 1.00 41.38 317 ASN A CA 1
ATOM 2570 C C . ASN A 1 317 ? 28.103 -6.970 -63.661 1.00 41.38 317 ASN A C 1
ATOM 2572 O O . ASN A 1 317 ? 27.281 -6.067 -63.943 1.00 41.38 317 ASN A O 1
#